Protein AF-A0A936QGU2-F1 (afdb_monomer_lite)

Secondary structure (DSSP, 8-state):
-HHHHHHHHHHHHHHHHTT-HHHHHHHHHHHHHHHHHHHHHHHHHS---HHHHHHHHHHHHHHHHHHHHHHHHHTT-----S---HHHHHHHHHHHHHHHHHHHHHHHHHHHHHHHHHHHS-HHHHHHHHHHHHHHHHHHHHHHHHHHHHHHHHHHSTT-HHHHHHHHHHHHHHHHHHHHHHHHHHHHHTT--

pLDDT: mean 80.05, std 11.65, range [36.81, 96.75]

Radius of gyration: 20.35 Å; chains: 1; bounding box: 51×50×58 Å

Sequence (193 aa):
MYIFFSLGNIFSKALSGLGLFKNIFFSLLVSRIYILIFVVLALLIYSPGLNEIFLITLSGSAVQIAILYNFTKKNNLISFTGFFDFKKSYSLLKFASPLGLAVLFNFLYDKIDILIISKLTDYDQVAFYNIGYGIFKTSTLAYSFIFISGFTRISYIGRSKKAVSLFFKKYFFILFKICLVISIILFYFRIFL

Foldseek 3Di:
DVVLVVLLVVLCVLCLLVLNLVLLVVLVVQLVVQLVVVVVVCVVVHNDDPVSSVVSNVVSSVSSSVSSVVVCVVVVVDDVPDDDDPVVVVVVCVVCVVVVVVVVVVVVVVVVVLVVCVVVDPPVVSVVVVVLVVLVVVLVVVVCSVVSSLVSVCVVVPPDPVVVVVSCVVVVVVVVVSVVVSVVVSVVCVVVD

Structure (mmCIF, N/CA/C/O backbone):
data_AF-A0A936QGU2-F1
#
_entry.id   AF-A0A936QGU2-F1
#
loop_
_atom_site.group_PDB
_atom_site.id
_atom_site.type_symbol
_atom_site.label_atom_id
_atom_site.label_alt_id
_atom_site.label_comp_id
_atom_site.label_asym_id
_atom_site.label_entity_id
_atom_site.label_seq_id
_atom_site.pdbx_PDB_ins_code
_atom_site.Cartn_x
_atom_site.Cartn_y
_atom_site.Cartn_z
_atom_site.occupancy
_atom_site.B_iso_or_equiv
_atom_site.auth_seq_id
_atom_site.auth_comp_id
_atom_site.auth_asym_id
_atom_site.auth_atom_id
_atom_site.pdbx_PDB_model_num
ATOM 1 N N . MET A 1 1 ? 2.504 10.012 -7.654 1.00 59.41 1 MET A N 1
ATOM 2 C CA . MET A 1 1 ? 2.308 8.680 -7.030 1.00 59.41 1 MET A CA 1
ATOM 3 C C . MET A 1 1 ? 2.220 8.735 -5.500 1.00 59.41 1 MET A C 1
ATOM 5 O O . MET A 1 1 ? 1.226 8.265 -4.962 1.00 59.41 1 MET A O 1
ATOM 9 N N . TYR A 1 2 ? 3.181 9.345 -4.790 1.00 67.50 2 TYR A N 1
ATOM 10 C CA . TYR A 1 2 ? 3.193 9.386 -3.314 1.00 67.50 2 TYR A CA 1
ATOM 11 C C . TYR A 1 2 ? 1.928 9.973 -2.667 1.00 67.50 2 TYR A C 1
ATOM 13 O O . TYR A 1 2 ? 1.417 9.405 -1.708 1.00 67.50 2 TYR A O 1
ATOM 21 N N . ILE A 1 3 ? 1.380 11.058 -3.223 1.00 72.50 3 ILE A N 1
ATOM 22 C CA . ILE A 1 3 ? 0.149 11.688 -2.712 1.00 72.50 3 ILE A CA 1
ATOM 23 C C . ILE A 1 3 ? -1.053 10.742 -2.841 1.00 72.50 3 ILE A C 1
ATOM 25 O O . ILE A 1 3 ? -1.796 10.558 -1.883 1.00 72.50 3 ILE A O 1
ATOM 29 N N . PHE A 1 4 ? -1.200 10.081 -3.993 1.00 72.38 4 PHE A N 1
ATOM 30 C CA . PHE A 1 4 ? -2.262 9.099 -4.236 1.00 72.38 4 PHE A CA 1
ATOM 31 C C . PHE A 1 4 ? -2.154 7.918 -3.265 1.00 72.38 4 PHE A C 1
ATOM 33 O O . PHE A 1 4 ? -3.136 7.526 -2.637 1.00 72.38 4 PHE A O 1
ATOM 40 N N . PHE A 1 5 ? -0.943 7.396 -3.074 1.00 74.50 5 PHE A N 1
ATOM 41 C CA . PHE A 1 5 ? -0.706 6.308 -2.131 1.00 74.50 5 PHE A CA 1
ATOM 42 C C . PHE A 1 5 ? -1.002 6.719 -0.679 1.00 74.50 5 PHE A C 1
ATOM 44 O O . PHE A 1 5 ? -1.644 5.974 0.060 1.00 74.50 5 PHE A O 1
ATOM 51 N N . SER A 1 6 ? -0.584 7.923 -0.281 1.00 79.62 6 SER A N 1
ATOM 52 C CA . SER A 1 6 ? -0.849 8.473 1.052 1.00 79.62 6 SER A CA 1
ATOM 53 C C . SER A 1 6 ? -2.351 8.635 1.309 1.00 79.62 6 SER A C 1
ATOM 55 O O . SER A 1 6 ? -2.866 8.124 2.304 1.00 79.62 6 SER A O 1
ATOM 57 N N . LEU A 1 7 ? -3.086 9.239 0.369 1.00 83.75 7 LEU A N 1
ATOM 58 C CA . LEU A 1 7 ? -4.542 9.400 0.457 1.00 83.75 7 LEU A CA 1
ATOM 59 C C . LEU A 1 7 ? -5.277 8.055 0.516 1.00 83.75 7 LEU A C 1
ATOM 61 O O . LEU A 1 7 ? -6.146 7.859 1.368 1.00 83.75 7 LEU A O 1
ATOM 65 N N . GLY A 1 8 ? -4.899 7.101 -0.341 1.00 85.62 8 GLY A N 1
ATOM 66 C CA . GLY A 1 8 ? -5.462 5.750 -0.320 1.00 85.62 8 GLY A CA 1
ATOM 67 C C . GLY A 1 8 ? -5.229 5.040 1.016 1.00 85.62 8 GLY A C 1
ATOM 68 O O . GLY A 1 8 ? -6.135 4.383 1.539 1.00 85.62 8 GLY A O 1
ATOM 69 N N . ASN A 1 9 ? -4.051 5.224 1.618 1.00 85.44 9 ASN A N 1
ATOM 70 C CA . ASN A 1 9 ? -3.746 4.689 2.942 1.00 85.44 9 ASN A CA 1
ATOM 71 C C . ASN A 1 9 ? -4.583 5.339 4.043 1.00 85.44 9 ASN A C 1
ATOM 73 O O . ASN A 1 9 ? -5.073 4.614 4.906 1.00 85.44 9 ASN A O 1
ATOM 77 N N . ILE A 1 10 ? -4.797 6.657 4.010 1.00 87.12 10 ILE A N 1
ATOM 78 C CA . ILE A 1 10 ? -5.637 7.350 5.000 1.00 87.12 10 ILE A CA 1
ATOM 79 C C . ILE A 1 10 ? -7.053 6.763 4.997 1.00 87.12 10 ILE A C 1
ATOM 81 O O . ILE A 1 10 ? -7.533 6.318 6.042 1.00 87.12 10 ILE A O 1
ATOM 85 N N . PHE A 1 11 ? -7.697 6.668 3.828 1.00 88.56 11 PHE A N 1
ATOM 86 C CA . PHE A 1 11 ? -9.045 6.094 3.736 1.00 88.56 11 PHE A CA 1
ATOM 87 C C . PHE A 1 11 ? -9.079 4.612 4.116 1.00 88.56 11 PHE A C 1
ATOM 89 O O . PHE A 1 11 ? -9.973 4.174 4.841 1.00 88.56 11 PHE A O 1
ATOM 96 N N . SER A 1 12 ? -8.079 3.836 3.692 1.00 87.81 12 SER A N 1
ATOM 97 C CA . SER A 1 12 ? -7.984 2.418 4.056 1.00 87.81 12 SER A CA 1
ATOM 98 C C . SER A 1 12 ? -7.833 2.230 5.566 1.00 87.81 12 SER A C 1
ATOM 100 O O . SER A 1 12 ? -8.480 1.360 6.144 1.00 87.81 12 SER A O 1
ATOM 102 N N . LYS A 1 13 ? -7.022 3.053 6.240 1.00 85.31 13 LYS A N 1
ATOM 103 C CA . LYS A 1 13 ? -6.851 2.990 7.698 1.00 85.31 13 LYS A CA 1
ATOM 104 C C . LYS A 1 13 ? -8.100 3.461 8.444 1.00 85.31 13 LYS A C 1
ATOM 106 O O . LYS A 1 13 ? -8.457 2.836 9.439 1.00 85.31 13 LYS A O 1
ATOM 111 N N . ALA A 1 14 ? -8.807 4.471 7.938 1.00 85.69 14 ALA A N 1
ATOM 112 C CA . ALA A 1 14 ? -10.082 4.903 8.507 1.00 85.69 14 ALA A CA 1
ATOM 113 C C . ALA A 1 14 ? -11.143 3.786 8.445 1.00 85.69 14 ALA A C 1
ATOM 115 O O . ALA A 1 14 ? -11.735 3.428 9.462 1.00 85.69 14 ALA A O 1
ATOM 116 N N . LEU A 1 15 ? -11.316 3.153 7.278 1.00 85.62 15 LEU A N 1
ATOM 117 C CA . LEU A 1 15 ? -12.223 2.009 7.110 1.00 85.62 15 LEU A CA 1
ATOM 118 C C . LEU A 1 15 ? -11.776 0.781 7.917 1.00 85.62 15 LEU A C 1
ATOM 120 O O . LEU A 1 15 ? -12.615 0.041 8.431 1.00 85.62 15 LEU A O 1
ATOM 124 N N . SER A 1 16 ? -10.464 0.579 8.064 1.00 84.00 16 SER A N 1
ATOM 125 C CA . SER A 1 16 ? -9.892 -0.475 8.905 1.00 84.00 16 SER A CA 1
ATOM 126 C C . SER A 1 16 ? -10.286 -0.272 10.362 1.00 84.00 16 SER A C 1
ATOM 128 O O . SER A 1 16 ? -10.644 -1.247 11.008 1.00 84.00 16 SER A O 1
ATOM 130 N N . GLY A 1 17 ? -10.271 0.967 10.866 1.00 78.81 17 GLY A N 1
ATOM 131 C CA . GLY A 1 17 ? -10.719 1.293 12.223 1.00 78.81 17 GLY A CA 1
ATOM 132 C C . GLY A 1 17 ? -12.189 0.944 12.483 1.00 78.81 17 GLY A C 1
ATOM 133 O O . GLY A 1 17 ? -12.537 0.586 13.603 1.00 78.81 17 GLY A O 1
ATOM 134 N N . LEU A 1 18 ? -13.028 0.959 11.441 1.00 81.88 18 LEU A N 1
ATOM 135 C CA . LEU A 1 18 ? -14.427 0.511 11.497 1.00 81.88 18 LEU A CA 1
ATOM 136 C C . LEU A 1 18 ? -14.613 -0.996 11.243 1.00 81.88 18 LEU A C 1
ATOM 138 O O . LEU A 1 18 ? -15.741 -1.481 11.191 1.00 81.88 18 LEU A O 1
ATOM 142 N N . GLY A 1 19 ? -13.537 -1.754 11.027 1.00 80.12 19 GLY A N 1
ATOM 143 C CA . GLY A 1 19 ? -13.615 -3.180 10.710 1.00 80.12 19 GLY A CA 1
ATOM 144 C C . GLY A 1 19 ? -14.100 -3.500 9.287 1.00 80.12 19 GLY A C 1
ATOM 145 O O . GLY A 1 19 ? -14.396 -4.657 8.983 1.00 80.12 19 GLY A O 1
ATOM 146 N N . LEU A 1 20 ? -14.160 -2.511 8.388 1.00 84.75 20 LEU A N 1
ATOM 147 C CA . LEU A 1 20 ? -14.683 -2.648 7.021 1.00 84.75 20 LEU A CA 1
ATOM 148 C C . LEU A 1 20 ? -13.631 -3.195 6.034 1.00 84.75 20 LEU A C 1
ATOM 150 O O . LEU A 1 20 ? -13.434 -2.664 4.940 1.00 84.75 20 LEU A O 1
ATOM 154 N N . PHE A 1 21 ? -12.964 -4.294 6.399 1.00 83.62 21 PHE A N 1
ATOM 155 C CA . PHE A 1 21 ? -11.871 -4.895 5.614 1.00 83.62 21 PHE A CA 1
ATOM 156 C C . PHE A 1 21 ? -12.291 -5.336 4.215 1.00 83.62 21 PHE A C 1
ATOM 158 O O . PHE A 1 21 ? -11.514 -5.209 3.272 1.00 83.62 21 PHE A O 1
ATOM 165 N N . LYS A 1 22 ? -13.533 -5.813 4.065 1.00 85.19 22 LYS A N 1
ATOM 166 C CA . LYS A 1 22 ? -14.076 -6.251 2.773 1.00 85.19 22 LYS A CA 1
ATOM 167 C C . LYS A 1 22 ? -14.075 -5.116 1.746 1.00 85.19 22 LYS A C 1
ATOM 169 O O . LYS A 1 22 ? -13.739 -5.348 0.592 1.00 85.19 22 LYS A O 1
ATOM 174 N N . ASN A 1 23 ? -14.384 -3.892 2.173 1.00 88.12 23 ASN A N 1
ATOM 175 C CA . ASN A 1 23 ? -14.431 -2.721 1.295 1.00 88.12 23 ASN A CA 1
ATOM 176 C C . ASN A 1 23 ? -13.026 -2.297 0.845 1.00 88.12 23 ASN A C 1
ATOM 178 O O . ASN A 1 23 ? -12.833 -1.924 -0.310 1.00 88.12 23 ASN A O 1
ATOM 182 N N . ILE A 1 24 ? -12.041 -2.401 1.745 1.00 89.19 24 ILE A N 1
ATOM 183 C CA . ILE A 1 24 ? -10.626 -2.141 1.441 1.00 89.19 24 ILE A CA 1
ATOM 184 C C . ILE A 1 24 ? -10.096 -3.188 0.457 1.00 89.19 24 ILE A C 1
ATOM 186 O O . ILE A 1 24 ? -9.436 -2.853 -0.521 1.00 89.19 24 ILE A O 1
ATOM 190 N N . PHE A 1 25 ? -10.400 -4.463 0.702 1.00 87.19 25 PHE A N 1
ATOM 191 C CA . PHE A 1 25 ? -9.994 -5.545 -0.187 1.00 87.19 25 PHE A CA 1
ATOM 192 C C . PHE A 1 25 ? -10.628 -5.398 -1.571 1.00 87.19 25 PHE A C 1
ATOM 194 O O . PHE A 1 25 ? -9.935 -5.499 -2.578 1.00 87.19 25 PHE A O 1
ATOM 201 N N . PHE A 1 26 ? -11.926 -5.094 -1.623 1.00 90.75 26 PHE A N 1
ATOM 202 C CA . PHE A 1 26 ? -12.636 -4.860 -2.874 1.00 90.75 26 PHE A CA 1
ATOM 203 C C . PHE A 1 26 ? -12.022 -3.705 -3.677 1.00 90.75 26 PHE A C 1
ATOM 205 O O . PHE A 1 26 ? -11.768 -3.868 -4.866 1.00 90.75 26 PHE A O 1
ATOM 212 N N . SER A 1 27 ? -11.721 -2.563 -3.044 1.00 92.75 27 SER A N 1
ATOM 213 C CA . SER A 1 27 ? -11.118 -1.424 -3.751 1.00 92.75 27 SER A CA 1
ATOM 214 C C . SER A 1 27 ? -9.723 -1.744 -4.296 1.00 92.75 27 SER A C 1
ATOM 216 O O . SER A 1 27 ? -9.412 -1.377 -5.431 1.00 92.75 27 SER A O 1
ATOM 218 N N . LEU A 1 28 ? -8.904 -2.468 -3.524 1.00 90.75 28 LEU A N 1
ATOM 219 C CA . LEU A 1 28 ? -7.598 -2.963 -3.965 1.00 90.75 28 LEU A CA 1
ATOM 220 C C . LEU A 1 28 ? -7.734 -3.909 -5.159 1.00 90.75 28 LEU A C 1
ATOM 222 O O . LEU A 1 28 ? -7.027 -3.746 -6.150 1.00 90.75 28 LEU A O 1
ATOM 226 N N . LEU A 1 29 ? -8.643 -4.877 -5.076 1.00 91.25 29 LEU A N 1
ATOM 227 C CA . LEU A 1 29 ? -8.834 -5.891 -6.107 1.00 91.25 29 LEU A CA 1
ATOM 228 C C . LEU A 1 29 ? -9.302 -5.255 -7.421 1.00 91.25 29 LEU A C 1
ATOM 230 O O . LEU A 1 29 ? -8.698 -5.508 -8.460 1.00 91.25 29 LEU A O 1
ATOM 234 N N . VAL A 1 30 ? -10.298 -4.365 -7.372 1.00 93.69 30 VAL A N 1
ATOM 235 C CA . VAL A 1 30 ? -10.784 -3.641 -8.559 1.00 93.69 30 VAL A CA 1
ATOM 236 C C . VAL A 1 30 ? -9.667 -2.816 -9.202 1.00 93.69 30 VAL A C 1
ATOM 238 O O . VAL A 1 30 ? -9.476 -2.881 -10.413 1.00 93.69 30 VAL A O 1
ATOM 241 N N . SER A 1 31 ? -8.880 -2.093 -8.401 1.00 94.19 31 SER A N 1
ATOM 242 C CA . SER A 1 31 ? -7.733 -1.316 -8.891 1.00 94.19 31 SER A CA 1
ATOM 243 C C . SER A 1 31 ? -6.669 -2.192 -9.561 1.00 94.19 31 SER A C 1
ATOM 245 O O . SER A 1 31 ? -6.148 -1.841 -10.619 1.00 94.19 31 SER A O 1
ATOM 247 N N . ARG A 1 32 ? -6.353 -3.355 -8.981 1.00 92.44 32 ARG A N 1
ATOM 248 C CA . ARG A 1 32 ? -5.346 -4.273 -9.534 1.00 92.44 32 ARG A CA 1
ATOM 249 C C . ARG A 1 32 ? -5.822 -4.963 -10.806 1.00 92.44 32 ARG A C 1
ATOM 251 O O . ARG A 1 32 ? -5.035 -5.056 -11.741 1.00 92.44 32 ARG A O 1
ATOM 258 N N . ILE A 1 33 ? -7.087 -5.380 -10.867 1.00 95.38 33 ILE A N 1
ATOM 259 C CA . ILE A 1 33 ? -7.685 -5.927 -12.093 1.00 95.38 33 ILE A CA 1
ATOM 260 C C . ILE A 1 33 ? -7.697 -4.866 -13.193 1.00 95.38 33 ILE A C 1
ATOM 262 O O . ILE A 1 33 ? -7.310 -5.163 -14.317 1.00 95.38 33 ILE A O 1
ATOM 266 N N . TYR A 1 34 ? -8.067 -3.626 -12.864 1.00 95.94 34 TYR A N 1
ATOM 267 C CA . TYR A 1 34 ? -8.008 -2.512 -13.806 1.00 95.94 34 TYR A CA 1
ATOM 268 C C . TYR A 1 34 ? -6.593 -2.345 -14.383 1.00 95.94 34 TYR A C 1
ATOM 270 O O . TYR A 1 34 ? -6.423 -2.368 -15.597 1.00 95.94 34 TYR A O 1
ATOM 278 N N . ILE A 1 35 ? -5.567 -2.257 -13.527 1.00 95.44 35 ILE A N 1
ATOM 279 C CA . ILE A 1 35 ? -4.170 -2.124 -13.977 1.00 95.44 35 ILE A CA 1
ATOM 280 C C . ILE A 1 35 ? -3.773 -3.304 -14.868 1.00 95.44 35 ILE A C 1
ATOM 282 O O . ILE A 1 35 ? -3.209 -3.086 -15.934 1.00 95.44 35 ILE A O 1
ATOM 286 N N . LEU A 1 36 ? -4.088 -4.536 -14.454 1.00 95.50 36 LEU A N 1
ATOM 287 C CA . LEU A 1 36 ? -3.761 -5.742 -15.213 1.00 95.50 36 LEU A CA 1
ATOM 288 C C . LEU A 1 36 ? -4.366 -5.694 -16.621 1.00 95.50 36 LEU A C 1
ATOM 290 O O . LEU A 1 36 ? -3.646 -5.888 -17.594 1.00 95.50 36 LEU A O 1
ATOM 294 N N . ILE A 1 37 ? -5.664 -5.397 -16.728 1.00 96.75 37 ILE A N 1
ATOM 295 C CA . ILE A 1 37 ? -6.372 -5.335 -18.011 1.00 96.75 37 ILE A CA 1
ATOM 296 C C . ILE A 1 37 ? -5.718 -4.298 -18.925 1.00 96.75 37 ILE A C 1
ATOM 298 O O . ILE A 1 37 ? -5.404 -4.612 -20.068 1.00 96.75 37 ILE A O 1
ATOM 302 N N . PHE A 1 38 ? -5.469 -3.085 -18.430 1.00 95.81 38 PHE A N 1
ATOM 303 C CA . PHE A 1 38 ? -4.895 -2.022 -19.257 1.00 95.81 38 PHE A CA 1
ATOM 304 C C . PHE A 1 38 ? -3.434 -2.274 -19.634 1.00 95.81 38 PHE A C 1
ATOM 306 O O . PHE A 1 38 ? -3.046 -1.940 -20.749 1.00 95.81 38 PHE A O 1
ATOM 313 N N . VAL A 1 39 ? -2.634 -2.892 -18.761 1.00 95.31 39 VAL A N 1
ATOM 314 C CA . VAL A 1 39 ? -1.260 -3.296 -19.102 1.00 95.31 39 VAL A CA 1
ATOM 315 C C . VAL A 1 39 ? -1.268 -4.388 -20.171 1.00 95.31 39 VAL A C 1
ATOM 317 O O . VAL A 1 39 ? -0.533 -4.276 -21.148 1.00 95.31 39 VAL A O 1
ATOM 320 N N . VAL A 1 40 ? -2.116 -5.412 -20.028 1.00 95.75 40 VAL A N 1
ATOM 321 C CA . VAL A 1 40 ? -2.235 -6.492 -21.022 1.00 95.75 40 VAL A CA 1
ATOM 322 C C . VAL A 1 40 ? -2.728 -5.944 -22.360 1.00 95.75 40 VAL A C 1
ATOM 324 O O . VAL A 1 40 ? -2.139 -6.246 -23.390 1.00 95.75 40 VAL A O 1
ATOM 327 N N . LEU A 1 41 ? -3.759 -5.095 -22.361 1.00 95.62 41 LEU A N 1
ATOM 328 C CA . LEU A 1 41 ? -4.249 -4.454 -23.583 1.00 95.62 41 LEU A CA 1
ATOM 329 C C . LEU A 1 41 ? -3.182 -3.578 -24.238 1.00 95.62 41 LEU A C 1
ATOM 331 O O . LEU A 1 41 ? -3.030 -3.633 -25.454 1.00 95.62 41 LEU A O 1
ATOM 335 N N . ALA A 1 42 ? -2.433 -2.800 -23.449 1.00 93.88 42 ALA A N 1
ATOM 336 C CA . ALA A 1 42 ? -1.335 -2.000 -23.970 1.00 93.88 42 ALA A CA 1
ATOM 337 C C . ALA A 1 42 ? -0.315 -2.897 -24.671 1.00 93.88 42 ALA A C 1
ATOM 339 O O . ALA A 1 42 ? -0.077 -2.664 -25.845 1.00 93.88 42 ALA A O 1
ATOM 340 N N . LEU A 1 43 ? 0.163 -3.960 -24.008 1.00 93.94 43 LEU A N 1
ATOM 341 C CA . LEU A 1 43 ? 1.126 -4.931 -24.551 1.00 93.94 43 LEU A CA 1
ATOM 342 C C . LEU A 1 43 ? 0.652 -5.642 -25.828 1.00 93.94 43 LEU A C 1
ATOM 344 O O . LEU A 1 43 ? 1.476 -6.004 -26.662 1.00 93.94 43 LEU A O 1
ATOM 348 N N . LEU A 1 44 ? -0.656 -5.880 -25.974 1.00 95.19 44 LEU A N 1
ATOM 349 C CA . LEU A 1 44 ? -1.222 -6.518 -27.168 1.00 95.19 44 LEU A CA 1
ATOM 350 C C . LEU A 1 44 ? -1.311 -5.566 -28.369 1.00 95.19 44 LEU A C 1
ATOM 352 O O . LEU A 1 44 ? -1.278 -6.026 -29.507 1.00 95.19 44 LEU A O 1
ATOM 356 N N . ILE A 1 45 ? -1.463 -4.261 -28.126 1.00 94.75 45 ILE A N 1
ATOM 357 C CA . ILE A 1 45 ? -1.641 -3.248 -29.178 1.00 94.75 45 ILE A CA 1
ATOM 358 C C . ILE A 1 45 ? -0.297 -2.618 -29.564 1.00 94.75 45 ILE A C 1
ATOM 360 O O . ILE A 1 45 ? -0.047 -2.360 -30.740 1.00 94.75 45 ILE A O 1
ATOM 364 N N . TYR A 1 46 ? 0.560 -2.347 -28.580 1.00 92.56 46 TYR A N 1
ATOM 365 C CA . TYR A 1 46 ? 1.873 -1.732 -28.748 1.00 92.56 46 TYR A CA 1
ATOM 366 C C . TYR A 1 46 ? 2.839 -2.222 -27.659 1.00 92.56 46 TYR A C 1
ATOM 368 O O . TYR A 1 46 ? 2.438 -2.850 -26.691 1.00 92.56 46 TYR A O 1
ATOM 376 N N . SER A 1 47 ? 4.133 -1.941 -27.779 1.00 91.81 47 SER A N 1
ATOM 377 C CA . SER A 1 47 ? 5.089 -2.211 -26.696 1.00 91.81 47 SER A CA 1
ATOM 378 C C . SER A 1 47 ? 5.171 -0.977 -25.788 1.00 91.81 47 SER A C 1
ATOM 380 O O . SER A 1 47 ? 5.911 -0.053 -26.133 1.00 91.81 47 SER A O 1
ATOM 382 N N . PRO A 1 48 ? 4.403 -0.886 -24.677 1.00 90.38 48 PRO A N 1
ATOM 383 C CA . PRO A 1 48 ? 4.389 0.302 -23.838 1.00 90.38 48 PRO A CA 1
ATOM 384 C C . PRO A 1 48 ? 5.753 0.548 -23.206 1.00 90.38 48 PRO A C 1
ATOM 386 O O . PRO A 1 48 ? 6.393 -0.364 -22.678 1.00 90.38 48 PRO A O 1
ATOM 389 N N . GLY A 1 49 ? 6.168 1.810 -23.219 1.00 92.12 49 GLY A N 1
ATOM 390 C CA . GLY A 1 49 ? 7.300 2.263 -22.439 1.00 92.12 49 GLY A CA 1
ATOM 391 C C . GLY A 1 49 ? 6.970 2.336 -20.947 1.00 92.12 49 GLY A C 1
ATOM 392 O O . GLY A 1 49 ? 5.850 2.106 -20.476 1.00 92.12 49 GLY A O 1
ATOM 393 N N . LEU A 1 50 ? 7.989 2.694 -20.167 1.00 89.75 50 LEU A N 1
ATOM 394 C CA . LEU A 1 50 ? 7.860 2.851 -18.717 1.00 89.75 50 LEU A CA 1
ATOM 395 C C . LEU A 1 50 ? 6.875 3.965 -18.334 1.00 89.75 50 LEU A C 1
ATOM 397 O O . LEU A 1 50 ? 6.201 3.858 -17.309 1.00 89.75 50 LEU A O 1
ATOM 401 N N . ASN A 1 51 ? 6.769 5.016 -19.151 1.00 92.56 51 ASN A N 1
ATOM 402 C CA . ASN A 1 51 ? 5.901 6.161 -18.879 1.00 92.56 51 ASN A CA 1
ATOM 403 C C . ASN A 1 51 ? 4.420 5.780 -18.979 1.00 92.56 51 ASN A C 1
ATOM 405 O O . ASN A 1 51 ? 3.613 6.179 -18.138 1.00 92.56 51 ASN A O 1
ATOM 409 N N . GLU A 1 52 ? 4.058 4.967 -19.964 1.00 92.25 52 GLU A N 1
ATOM 410 C CA . GLU A 1 52 ? 2.695 4.494 -20.188 1.00 92.25 52 GLU A CA 1
ATOM 411 C C . GLU A 1 52 ? 2.271 3.526 -19.084 1.00 92.25 52 GLU A C 1
ATOM 413 O O . GLU A 1 52 ? 1.202 3.689 -18.490 1.00 92.25 52 GLU A O 1
ATOM 418 N N . ILE A 1 53 ? 3.144 2.577 -18.727 1.00 93.38 53 ILE A N 1
ATOM 419 C CA . ILE A 1 53 ? 2.916 1.677 -17.587 1.00 93.38 53 ILE A CA 1
ATOM 420 C C . ILE A 1 53 ? 2.739 2.497 -16.302 1.00 93.38 53 ILE A C 1
ATOM 422 O O . ILE A 1 53 ? 1.819 2.246 -15.516 1.00 93.38 53 ILE A O 1
ATOM 426 N N . PHE A 1 54 ? 3.568 3.523 -16.100 1.00 92.12 54 PHE A N 1
ATOM 427 C CA . PHE A 1 54 ? 3.438 4.425 -14.963 1.00 92.12 54 PHE A CA 1
ATOM 428 C C . PHE A 1 54 ? 2.072 5.128 -14.943 1.00 92.12 54 PHE A C 1
ATOM 430 O O . PHE A 1 54 ? 1.400 5.113 -13.908 1.00 92.12 54 PHE A O 1
ATOM 437 N N . LEU A 1 55 ? 1.609 5.672 -16.070 1.00 93.94 55 LEU A N 1
ATOM 438 C CA . LEU A 1 55 ? 0.294 6.313 -16.166 1.00 93.94 55 LEU A CA 1
ATOM 439 C C . LEU A 1 55 ? -0.855 5.341 -15.865 1.00 93.94 55 LEU A C 1
ATOM 441 O O . LEU A 1 55 ? -1.755 5.698 -15.102 1.00 93.94 55 LEU A O 1
ATOM 445 N N . ILE A 1 56 ? -0.795 4.105 -16.370 1.00 94.50 56 ILE A N 1
ATOM 446 C CA . ILE A 1 56 ? -1.793 3.059 -16.081 1.00 94.50 56 ILE A CA 1
ATOM 447 C C . ILE A 1 56 ? -1.822 2.726 -14.580 1.00 94.50 56 ILE A C 1
ATOM 449 O O . ILE A 1 56 ? -2.886 2.600 -13.968 1.00 94.50 56 ILE A O 1
ATOM 453 N N . THR A 1 57 ? -0.658 2.609 -13.938 1.00 92.00 57 THR A N 1
ATOM 454 C CA . THR A 1 57 ? -0.605 2.332 -12.490 1.00 92.00 57 THR A CA 1
ATOM 455 C C . THR A 1 57 ? -1.124 3.507 -11.655 1.00 92.00 57 THR A C 1
ATOM 457 O O . THR A 1 57 ? -1.758 3.308 -10.607 1.00 92.00 57 THR A O 1
ATOM 460 N N . LEU A 1 58 ? -0.900 4.738 -12.120 1.00 93.25 58 LEU A N 1
ATOM 461 C CA . LEU A 1 58 ? -1.373 5.952 -11.469 1.00 93.25 58 LEU A CA 1
ATOM 462 C C . LEU A 1 58 ? -2.895 6.096 -11.596 1.00 93.25 58 LEU A C 1
ATOM 464 O O . LEU A 1 58 ? -3.554 6.379 -10.592 1.00 93.25 58 LEU A O 1
ATOM 468 N N . SER A 1 59 ? -3.465 5.820 -12.771 1.00 94.31 59 SER A N 1
ATOM 469 C CA . SER A 1 59 ? -4.919 5.818 -12.974 1.00 94.31 59 SER A CA 1
ATOM 470 C C . SER A 1 59 ? -5.601 4.710 -12.168 1.00 94.31 59 SER A C 1
ATOM 472 O O . SER A 1 59 ? -6.591 4.972 -11.484 1.00 94.31 59 SER A O 1
ATOM 474 N N . GLY A 1 60 ? -5.019 3.509 -12.108 1.00 93.81 60 GLY A N 1
ATOM 475 C CA . GLY A 1 60 ? -5.509 2.443 -11.232 1.00 93.81 60 GLY A CA 1
ATOM 476 C C . GLY A 1 60 ? -5.496 2.831 -9.750 1.00 93.81 60 GLY A C 1
ATOM 477 O O . GLY A 1 60 ? -6.434 2.519 -9.010 1.00 93.81 60 GLY A O 1
ATOM 478 N N . SER A 1 61 ? -4.476 3.569 -9.305 1.00 91.88 61 SER A N 1
ATOM 479 C CA . SER A 1 61 ? -4.424 4.111 -7.938 1.00 91.88 61 SER A CA 1
ATOM 480 C C . SER A 1 61 ? -5.520 5.160 -7.701 1.00 91.88 61 SER A C 1
ATOM 482 O O . SER A 1 61 ? -6.127 5.186 -6.631 1.00 91.88 61 SER A O 1
ATOM 484 N N . ALA A 1 62 ? -5.829 5.992 -8.700 1.00 93.88 62 ALA A N 1
ATOM 485 C CA . ALA A 1 62 ? -6.937 6.944 -8.633 1.00 93.88 62 ALA A CA 1
ATOM 486 C C . ALA A 1 62 ? -8.299 6.237 -8.501 1.00 93.88 62 ALA A C 1
ATOM 488 O O . ALA A 1 62 ? -9.107 6.626 -7.656 1.00 93.88 62 ALA A O 1
ATOM 489 N N . VAL A 1 63 ? -8.522 5.151 -9.254 1.00 94.69 63 VAL A N 1
ATOM 490 C CA . VAL A 1 63 ? -9.725 4.302 -9.136 1.00 94.69 63 VAL A CA 1
ATOM 491 C C . VAL A 1 63 ? -9.866 3.759 -7.712 1.00 94.69 63 VAL A C 1
ATOM 493 O O . VAL A 1 63 ? -10.945 3.838 -7.121 1.00 94.69 63 VAL A O 1
ATOM 496 N N . GLN A 1 64 ? -8.773 3.266 -7.120 1.00 94.38 64 GLN A N 1
ATOM 497 C CA . GLN A 1 64 ? -8.787 2.780 -5.739 1.00 94.38 64 GLN A CA 1
ATOM 498 C C . GLN A 1 64 ? -9.248 3.868 -4.760 1.00 94.38 64 GLN A C 1
ATOM 500 O O . GLN A 1 64 ? -10.107 3.618 -3.912 1.00 94.38 64 GLN A O 1
ATOM 505 N N . ILE A 1 65 ? -8.685 5.075 -4.876 1.00 94.00 65 ILE A N 1
ATOM 506 C CA . ILE A 1 65 ? -9.018 6.210 -4.008 1.00 94.00 65 ILE A CA 1
ATOM 507 C C . ILE A 1 65 ? -10.477 6.614 -4.181 1.00 94.00 65 ILE A C 1
ATOM 509 O O . ILE A 1 65 ? -11.148 6.833 -3.178 1.00 94.00 65 ILE A O 1
ATOM 513 N N . ALA A 1 66 ? -10.985 6.670 -5.413 1.00 93.69 66 ALA A N 1
ATOM 514 C CA . ALA A 1 66 ? -12.381 7.007 -5.680 1.00 93.69 66 ALA A CA 1
ATOM 515 C C . ALA A 1 66 ? -13.345 6.021 -4.994 1.00 93.69 66 ALA A C 1
ATOM 517 O O . ALA A 1 66 ? -14.290 6.431 -4.316 1.00 93.69 66 ALA A O 1
ATOM 518 N N . ILE A 1 67 ? -13.066 4.717 -5.089 1.00 94.56 67 ILE A N 1
ATOM 519 C CA . ILE A 1 67 ? -13.864 3.678 -4.421 1.00 94.56 67 ILE A CA 1
ATOM 520 C C . ILE A 1 67 ? -13.781 3.825 -2.893 1.00 94.56 67 ILE A C 1
ATOM 522 O O . ILE A 1 67 ? -14.803 3.799 -2.203 1.00 94.56 67 ILE A O 1
ATOM 526 N N . LEU A 1 68 ? -12.573 4.001 -2.350 1.00 93.44 68 LEU A N 1
ATOM 527 C CA . LEU A 1 68 ? -12.359 4.181 -0.912 1.00 93.44 68 LEU A CA 1
ATOM 528 C C . LEU A 1 68 ? -13.052 5.439 -0.381 1.00 93.44 68 LEU A C 1
ATOM 530 O O . LEU A 1 68 ? -13.675 5.388 0.680 1.00 93.44 68 LEU A O 1
ATOM 534 N N . TYR A 1 69 ? -12.984 6.546 -1.116 1.00 91.88 69 TYR A N 1
ATOM 535 C CA . TYR A 1 69 ? -13.665 7.791 -0.784 1.00 91.88 69 TYR A CA 1
ATOM 536 C C . TYR A 1 69 ? -15.178 7.582 -0.709 1.00 91.88 69 TYR A C 1
ATOM 538 O O . TYR A 1 69 ? -15.792 7.950 0.292 1.00 91.88 69 TYR A O 1
ATOM 546 N N . ASN A 1 70 ? -15.770 6.904 -1.697 1.00 92.06 70 ASN A N 1
ATOM 547 C CA . ASN A 1 70 ? -17.201 6.594 -1.700 1.00 92.06 70 ASN A CA 1
ATOM 548 C C . ASN A 1 70 ? -17.612 5.759 -0.481 1.00 92.06 70 ASN A C 1
ATOM 550 O O . ASN A 1 70 ? -18.609 6.073 0.173 1.00 92.06 70 ASN A O 1
ATOM 554 N N . PHE A 1 71 ? -16.831 4.738 -0.119 1.00 92.31 71 PHE A N 1
ATOM 555 C CA . PHE A 1 71 ? -17.097 3.966 1.097 1.00 92.31 71 PHE A CA 1
ATOM 556 C C . PHE A 1 71 ? -16.935 4.796 2.366 1.00 92.31 71 PHE A C 1
ATOM 558 O O . PHE A 1 71 ? -17.737 4.667 3.2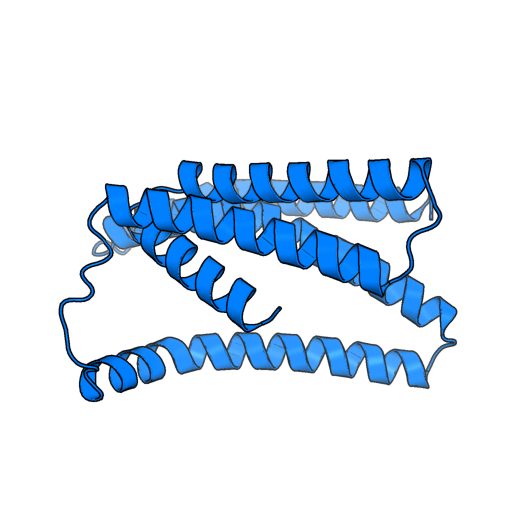87 1.00 92.31 71 PHE A O 1
ATOM 565 N N . THR A 1 72 ? -15.929 5.659 2.422 1.00 89.81 72 THR A N 1
ATOM 566 C CA . THR A 1 72 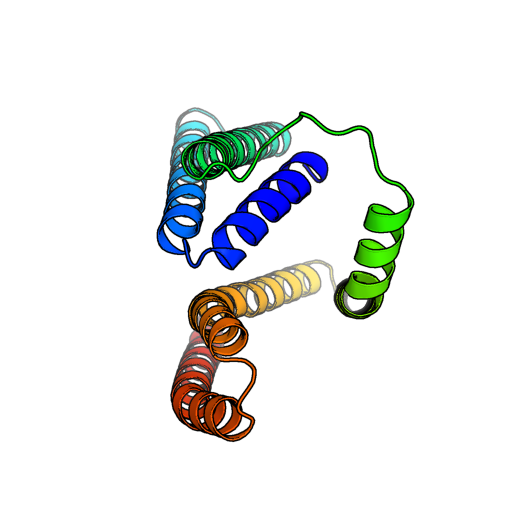? -15.671 6.506 3.589 1.00 89.81 72 THR A CA 1
ATOM 567 C C . THR A 1 72 ? -16.794 7.537 3.771 1.00 89.81 72 THR A C 1
ATOM 569 O O . THR A 1 72 ? -17.293 7.715 4.882 1.00 89.81 72 THR A O 1
ATOM 572 N N . LYS A 1 73 ? -17.275 8.135 2.673 1.00 88.25 73 LYS A N 1
ATOM 573 C CA . LYS A 1 73 ? -18.431 9.042 2.649 1.00 88.25 73 LYS A CA 1
ATOM 574 C C . LYS A 1 73 ? -19.723 8.332 3.063 1.00 88.25 73 LYS A C 1
ATOM 576 O O . LYS A 1 73 ? -20.439 8.848 3.910 1.00 88.25 73 LYS A O 1
ATOM 581 N N . LYS A 1 74 ? -19.994 7.130 2.536 1.00 88.56 74 LYS A N 1
ATOM 582 C CA . LYS A 1 74 ? -21.185 6.331 2.893 1.00 88.56 74 LYS A CA 1
ATOM 583 C C . LYS A 1 74 ? -21.248 5.981 4.387 1.00 88.56 74 LYS A C 1
ATOM 585 O O . LYS A 1 74 ? -22.335 5.812 4.923 1.00 88.56 74 LYS A O 1
ATOM 590 N N . ASN A 1 75 ? -20.096 5.870 5.047 1.00 86.56 75 ASN A N 1
ATOM 591 C CA . ASN A 1 75 ? -19.995 5.581 6.479 1.00 86.56 75 ASN A CA 1
ATOM 592 C C . ASN A 1 75 ? -19.813 6.847 7.343 1.00 86.56 75 ASN A C 1
ATOM 594 O O . ASN A 1 75 ? -19.401 6.731 8.492 1.00 86.56 75 ASN A O 1
ATOM 598 N N . ASN A 1 76 ? -20.092 8.044 6.806 1.00 81.75 76 ASN A N 1
ATOM 599 C CA . ASN A 1 76 ? -20.034 9.333 7.516 1.00 81.75 76 ASN A CA 1
ATOM 600 C C . ASN A 1 76 ? -18.693 9.637 8.215 1.00 81.75 76 ASN A C 1
ATOM 602 O O . ASN A 1 76 ? -18.643 10.402 9.173 1.00 81.75 76 ASN A O 1
ATOM 606 N N . LEU A 1 77 ? -17.586 9.068 7.728 1.00 76.81 77 LEU A N 1
ATOM 607 C CA . LEU A 1 77 ? -16.250 9.300 8.289 1.00 76.81 77 LEU A CA 1
ATOM 608 C C . LEU A 1 77 ? -15.626 10.627 7.832 1.00 76.81 77 LEU A C 1
ATOM 610 O O . LEU A 1 77 ? -14.648 11.082 8.418 1.00 76.81 77 LEU A O 1
ATOM 614 N N . ILE A 1 78 ? -16.153 11.232 6.765 1.00 68.56 78 ILE A N 1
ATOM 615 C CA . ILE A 1 78 ? -15.649 12.488 6.208 1.00 68.56 78 ILE A CA 1
ATOM 616 C C . ILE A 1 78 ? -16.678 13.583 6.469 1.00 68.56 78 ILE A C 1
ATOM 618 O O . ILE A 1 78 ? -17.659 13.717 5.740 1.00 68.56 78 ILE A O 1
ATOM 622 N N . SER A 1 79 ? -16.410 14.398 7.483 1.00 60.97 79 SER A N 1
ATOM 623 C CA . SER A 1 79 ? -17.002 15.722 7.643 1.00 60.97 79 SER A CA 1
ATOM 624 C C . SER A 1 79 ? -15.900 16.755 7.406 1.00 60.97 79 SER A C 1
ATOM 626 O O . SER A 1 79 ? -15.029 16.940 8.253 1.00 60.97 79 SER A O 1
ATOM 628 N N . PHE A 1 80 ? -15.916 17.435 6.258 1.00 58.09 80 PHE A N 1
ATOM 629 C CA . PHE A 1 80 ? -14.958 18.508 5.932 1.00 58.09 80 PHE A CA 1
ATOM 630 C C . PHE A 1 80 ? -15.205 19.811 6.720 1.00 58.09 80 PHE A C 1
ATOM 632 O O . PHE A 1 80 ? -14.696 20.867 6.369 1.00 58.09 80 PHE A O 1
ATOM 639 N N . THR A 1 81 ? -15.993 19.767 7.790 1.00 55.53 81 THR A N 1
ATOM 640 C CA . THR A 1 81 ? -16.558 20.948 8.451 1.00 55.53 81 THR A CA 1
ATOM 641 C C . THR A 1 81 ? -15.659 21.545 9.539 1.00 55.53 81 THR A C 1
ATOM 643 O O . THR A 1 81 ? -16.153 22.253 10.410 1.00 55.53 81 THR A O 1
ATOM 646 N N . GLY A 1 82 ? -14.352 21.267 9.532 1.00 60.22 82 GLY A N 1
ATOM 647 C CA . GLY A 1 82 ? -13.426 21.736 10.567 1.00 60.22 82 GLY A CA 1
ATOM 648 C C . GLY A 1 82 ? -12.196 22.436 10.000 1.00 60.22 82 GLY A C 1
ATOM 649 O O . GLY A 1 82 ? -11.568 21.934 9.070 1.00 60.22 82 GLY A O 1
ATOM 650 N N . PHE A 1 83 ? -11.823 23.569 10.601 1.00 63.97 83 PHE A N 1
ATOM 651 C CA . PHE A 1 83 ? -10.510 24.182 10.402 1.00 63.97 83 PHE A CA 1
ATOM 652 C C . PHE A 1 83 ? -9.397 23.243 10.889 1.00 63.97 83 PHE A C 1
ATOM 654 O O . PHE A 1 83 ? -9.590 22.440 11.805 1.00 63.97 83 PHE A O 1
ATOM 661 N N . PHE A 1 84 ? -8.223 23.350 10.265 1.00 74.62 84 PHE A N 1
ATOM 662 C CA . PHE A 1 84 ? -7.040 22.574 10.620 1.00 74.62 84 PHE A CA 1
ATOM 663 C C . PHE A 1 84 ? -6.662 22.793 12.095 1.00 74.62 84 PHE A C 1
ATOM 665 O O . PHE A 1 84 ? -6.268 23.887 12.494 1.00 74.62 84 PHE A O 1
ATOM 672 N N . ASP A 1 85 ? -6.772 21.742 12.910 1.00 81.81 85 ASP A N 1
ATOM 673 C CA . ASP A 1 85 ? -6.399 21.771 14.325 1.00 81.81 85 ASP A CA 1
ATOM 674 C C . ASP A 1 85 ? -4.937 21.327 14.472 1.00 81.81 85 ASP A C 1
ATOM 676 O O . ASP A 1 85 ? -4.605 20.135 14.405 1.00 81.81 85 ASP A O 1
ATOM 680 N N . PHE A 1 86 ? -4.046 22.303 14.664 1.00 84.06 86 PHE A N 1
ATOM 681 C CA . PHE A 1 86 ? -2.612 22.056 14.824 1.00 84.06 86 PHE A CA 1
ATOM 682 C C . PHE A 1 86 ? -2.314 21.158 16.034 1.00 84.06 86 PHE A C 1
ATOM 684 O O . PHE A 1 86 ? -1.442 20.292 15.963 1.00 84.06 86 PHE A O 1
ATOM 691 N N . LYS A 1 87 ? -3.072 21.295 17.131 1.00 85.56 87 LYS A N 1
ATOM 692 C CA . LYS A 1 87 ? -2.845 20.536 18.368 1.00 85.56 87 LYS A CA 1
ATOM 693 C C . LYS A 1 87 ? -3.184 19.057 18.181 1.00 85.56 87 LYS A C 1
ATOM 695 O O . LYS A 1 87 ? -2.411 18.198 18.610 1.00 85.56 87 LYS A O 1
ATOM 700 N N . LYS A 1 88 ? -4.296 18.751 17.500 1.00 81.38 88 LYS A N 1
ATOM 701 C CA . LYS A 1 88 ? -4.655 17.368 17.125 1.00 81.38 88 LYS A CA 1
ATOM 702 C C . LYS A 1 88 ? -3.693 16.779 16.097 1.00 81.38 88 LYS A C 1
ATOM 704 O O . LYS A 1 88 ? -3.328 15.612 16.196 1.00 81.38 88 LYS A O 1
ATOM 709 N N . SER A 1 89 ? -3.252 17.581 15.133 1.00 84.00 89 SER A N 1
ATOM 710 C CA . SER A 1 89 ? -2.293 17.129 14.119 1.00 84.00 89 SER A CA 1
ATOM 711 C C . SER A 1 89 ? -0.943 16.775 14.748 1.00 84.00 89 SER A C 1
ATOM 713 O O . SER A 1 89 ? -0.385 15.714 14.470 1.00 84.00 89 SER A O 1
ATOM 715 N N . TYR A 1 90 ? -0.451 17.610 15.666 1.00 86.50 90 TYR A N 1
ATOM 716 C CA . TYR A 1 90 ? 0.791 17.353 16.392 1.00 86.50 90 TYR A CA 1
ATOM 717 C C . TYR A 1 90 ? 0.695 16.126 17.309 1.00 86.50 90 TYR A C 1
ATOM 719 O O . TYR A 1 90 ? 1.622 15.314 17.347 1.00 86.50 90 TYR A O 1
ATOM 727 N N . SER A 1 91 ? -0.422 15.937 18.022 1.00 86.00 91 SER A N 1
ATOM 728 C CA . SER A 1 91 ? -0.600 14.755 18.877 1.00 86.00 91 SER A CA 1
ATOM 729 C C . SER A 1 91 ? -0.657 13.455 18.067 1.00 86.00 91 SER A C 1
ATOM 731 O O . SER A 1 91 ? -0.042 12.465 18.469 1.00 86.00 91 SER A O 1
ATOM 733 N N . LEU A 1 92 ? -1.309 13.469 16.898 1.00 83.62 92 LEU A N 1
ATOM 734 C CA . LEU A 1 92 ? -1.306 12.348 15.956 1.00 83.62 92 LEU A CA 1
ATOM 735 C C . LEU A 1 92 ? 0.104 12.039 15.448 1.00 83.62 92 LEU A C 1
ATOM 737 O O . LEU A 1 92 ? 0.508 10.878 15.460 1.00 83.62 92 LEU A O 1
ATOM 741 N N . LEU A 1 93 ? 0.871 13.060 15.055 1.00 85.06 93 LEU A N 1
ATOM 742 C CA . LEU A 1 93 ? 2.256 12.883 14.610 1.00 85.06 93 LEU A CA 1
ATOM 743 C C . LEU A 1 93 ? 3.142 12.317 15.720 1.00 85.06 93 LEU A C 1
ATOM 745 O O . LEU A 1 93 ? 3.912 11.396 15.466 1.00 85.06 93 LEU A O 1
ATOM 749 N N . LYS A 1 94 ? 3.002 12.804 16.956 1.00 87.50 94 LYS A N 1
ATOM 750 C CA . LYS A 1 94 ? 3.752 12.288 18.110 1.00 87.50 94 LYS A CA 1
ATOM 751 C C . LYS A 1 94 ? 3.419 10.824 18.410 1.00 87.50 94 LYS A C 1
ATOM 753 O O . LYS A 1 94 ? 4.306 10.067 18.783 1.00 87.50 94 LYS A O 1
ATOM 758 N N . PHE A 1 95 ? 2.161 10.417 18.243 1.00 83.88 95 PHE A N 1
ATOM 759 C CA . PHE A 1 95 ? 1.756 9.019 18.411 1.00 83.88 95 PHE A CA 1
ATOM 760 C C . PHE A 1 95 ? 2.244 8.131 17.257 1.00 83.88 95 PHE A C 1
ATOM 762 O O . PHE A 1 95 ? 2.651 6.992 17.475 1.00 83.88 95 PHE A O 1
ATOM 769 N N . ALA A 1 96 ? 2.222 8.648 16.027 1.00 81.94 96 ALA A N 1
ATOM 770 C CA . ALA A 1 96 ? 2.632 7.916 14.834 1.00 81.94 96 ALA A CA 1
ATOM 771 C C . ALA A 1 96 ? 4.158 7.868 14.636 1.00 81.94 96 ALA A C 1
ATOM 773 O O . ALA A 1 96 ? 4.636 6.996 13.910 1.00 81.94 96 ALA A O 1
ATOM 774 N N . SER A 1 97 ? 4.929 8.765 15.261 1.00 82.94 97 SER A N 1
ATOM 775 C CA . SER A 1 97 ? 6.368 8.903 15.006 1.00 82.94 97 SER A CA 1
ATOM 776 C C . SER A 1 97 ? 7.203 7.658 15.323 1.00 82.94 97 SER A C 1
ATOM 778 O O . SER A 1 97 ? 8.056 7.346 14.493 1.00 82.94 97 SER A O 1
ATOM 780 N N . PRO A 1 98 ? 6.972 6.874 16.402 1.00 83.88 98 PRO A N 1
ATOM 781 C CA . PRO A 1 98 ? 7.768 5.668 16.645 1.00 83.88 98 PRO A CA 1
ATOM 782 C C . PRO A 1 98 ? 7.545 4.622 15.551 1.00 83.88 98 PRO A C 1
ATOM 784 O O . PRO A 1 98 ? 8.486 3.992 15.073 1.00 83.88 98 PRO A O 1
ATOM 787 N N . LEU A 1 99 ? 6.292 4.484 15.102 1.00 79.69 99 LEU A N 1
ATOM 788 C CA . LEU A 1 99 ? 5.934 3.586 14.010 1.00 79.69 99 LEU A CA 1
ATOM 789 C C . LEU A 1 99 ? 6.532 4.073 12.681 1.00 79.69 99 LEU A C 1
ATOM 791 O O . LEU A 1 99 ? 7.063 3.277 11.912 1.00 79.69 99 LEU A O 1
ATOM 795 N N . GLY A 1 100 ? 6.472 5.383 12.427 1.00 79.38 100 GLY A N 1
ATOM 796 C CA . GLY A 1 100 ? 7.046 6.012 11.239 1.00 79.38 100 GLY A CA 1
ATOM 797 C C . GLY A 1 100 ? 8.563 5.850 11.163 1.00 79.38 100 GLY A C 1
ATOM 798 O O . GLY A 1 100 ? 9.080 5.507 10.103 1.00 79.38 100 GLY A O 1
ATOM 799 N N . LEU A 1 101 ? 9.265 6.015 12.287 1.00 82.06 101 LEU A N 1
ATOM 800 C CA . LEU A 1 101 ? 10.705 5.778 12.383 1.00 82.06 101 LEU A CA 1
ATOM 801 C C . LEU A 1 101 ? 11.048 4.314 12.113 1.00 82.06 101 LEU A C 1
ATOM 803 O O . LEU A 1 101 ? 11.928 4.053 11.303 1.00 82.06 101 LEU A O 1
ATOM 807 N N . ALA A 1 102 ? 10.327 3.359 12.708 1.00 82.44 102 ALA A N 1
ATOM 808 C CA . ALA A 1 102 ? 10.552 1.937 12.441 1.00 82.44 102 ALA A CA 1
ATOM 809 C C . ALA A 1 102 ? 10.389 1.594 10.948 1.00 82.44 102 ALA A C 1
ATOM 811 O O . ALA A 1 102 ? 11.201 0.868 10.375 1.00 82.44 102 ALA A O 1
ATOM 812 N N . VAL A 1 103 ? 9.367 2.157 10.294 1.00 79.88 103 VAL A N 1
ATOM 813 C CA . VAL A 1 103 ? 9.155 1.982 8.850 1.00 79.88 103 VAL A CA 1
ATOM 814 C C . VAL A 1 103 ? 10.283 2.628 8.040 1.00 79.88 103 VAL A C 1
ATOM 816 O O . VAL A 1 103 ? 10.784 2.000 7.109 1.00 79.88 103 VAL A O 1
ATOM 819 N N . LEU A 1 104 ? 10.712 3.843 8.396 1.00 83.12 104 LEU A N 1
ATOM 820 C CA . LEU A 1 104 ? 11.835 4.529 7.747 1.00 83.12 104 LEU A CA 1
ATOM 821 C C . LEU A 1 104 ? 13.141 3.742 7.868 1.00 83.12 104 LEU A C 1
ATOM 823 O O . LEU A 1 104 ? 13.832 3.587 6.866 1.00 83.12 104 LEU A O 1
ATOM 827 N N . PHE A 1 105 ? 13.457 3.216 9.053 1.00 84.19 105 PHE A N 1
ATOM 828 C CA . PHE A 1 105 ? 14.656 2.405 9.264 1.00 84.19 105 PHE A CA 1
ATOM 829 C C . PHE A 1 105 ? 14.637 1.126 8.430 1.00 84.19 105 PHE A C 1
ATOM 831 O O . PHE A 1 105 ? 15.641 0.830 7.794 1.00 84.19 105 PHE A O 1
ATOM 838 N N . ASN A 1 106 ? 13.502 0.423 8.349 1.00 83.12 106 ASN A N 1
ATOM 839 C CA . ASN A 1 106 ? 13.379 -0.744 7.471 1.00 83.12 106 ASN A CA 1
ATOM 840 C C . ASN A 1 106 ? 13.608 -0.373 6.000 1.00 83.12 106 ASN A C 1
ATOM 842 O O . ASN A 1 106 ? 14.367 -1.039 5.307 1.00 83.12 106 ASN A O 1
ATOM 846 N N . PHE A 1 107 ? 13.008 0.722 5.521 1.00 81.12 107 PHE A N 1
ATOM 847 C CA . PHE A 1 107 ? 13.248 1.179 4.150 1.00 81.12 107 PHE A CA 1
ATOM 848 C C . PHE A 1 107 ? 14.706 1.571 3.901 1.00 81.12 107 PHE A C 1
ATOM 850 O O . PHE A 1 107 ? 15.231 1.295 2.824 1.00 81.12 107 PHE A O 1
ATOM 857 N N . LEU A 1 108 ? 15.347 2.233 4.863 1.00 84.75 108 LEU A N 1
ATOM 858 C CA . LEU A 1 108 ? 16.742 2.645 4.759 1.00 84.75 108 LEU A CA 1
ATOM 859 C C . LEU A 1 108 ? 17.665 1.424 4.730 1.00 84.75 108 LEU A C 1
ATOM 861 O O . LEU A 1 108 ? 18.535 1.350 3.868 1.00 84.75 108 LEU A O 1
ATOM 865 N N . TYR A 1 109 ? 17.420 0.455 5.612 1.00 84.94 109 TYR A N 1
ATOM 866 C CA . TYR A 1 109 ? 18.132 -0.816 5.662 1.00 84.94 109 TYR A CA 1
ATOM 867 C C . TYR A 1 109 ? 18.041 -1.558 4.324 1.00 84.94 109 TYR A C 1
ATOM 869 O O . TYR A 1 109 ? 19.072 -1.849 3.725 1.00 84.94 109 TYR A O 1
ATOM 877 N N . ASP A 1 110 ? 16.832 -1.709 3.771 1.00 81.00 110 ASP A N 1
ATOM 878 C CA . ASP A 1 110 ? 16.631 -2.342 2.462 1.00 81.00 110 ASP A CA 1
ATOM 879 C C . ASP A 1 110 ? 17.469 -1.686 1.351 1.00 81.00 110 ASP A C 1
ATOM 881 O O . ASP A 1 110 ? 17.980 -2.355 0.454 1.00 81.00 110 ASP A O 1
ATOM 885 N N . LYS A 1 111 ? 17.575 -0.351 1.360 1.00 83.00 111 LYS A N 1
ATOM 886 C CA . LYS A 1 111 ? 18.331 0.390 0.340 1.00 83.00 111 LYS A CA 1
ATOM 887 C C . LYS A 1 111 ? 19.831 0.309 0.557 1.00 83.00 111 LYS A C 1
ATOM 889 O O . LYS A 1 111 ? 20.562 0.235 -0.427 1.00 83.00 111 LYS A O 1
ATOM 894 N N . ILE A 1 112 ? 20.277 0.303 1.807 1.00 86.62 112 ILE A N 1
ATOM 895 C CA . ILE A 1 112 ? 21.684 0.105 2.145 1.00 86.62 112 ILE A CA 1
ATOM 896 C C . ILE A 1 112 ? 22.134 -1.286 1.700 1.00 86.62 112 ILE A C 1
ATOM 898 O O . ILE A 1 112 ? 23.156 -1.378 1.026 1.00 86.62 112 ILE A O 1
ATOM 902 N N . ASP A 1 113 ? 21.353 -2.331 1.969 1.00 83.38 113 ASP A N 1
ATOM 903 C CA . ASP A 1 113 ? 21.674 -3.700 1.552 1.00 83.38 113 ASP A CA 1
ATOM 904 C C . ASP A 1 113 ? 21.827 -3.806 0.031 1.00 83.38 113 ASP A C 1
ATOM 906 O O . ASP A 1 113 ? 22.831 -4.323 -0.458 1.00 83.38 113 ASP A O 1
ATOM 910 N N . ILE A 1 114 ? 20.893 -3.232 -0.735 1.00 82.62 114 ILE A N 1
ATOM 911 C CA . ILE A 1 114 ? 20.985 -3.205 -2.204 1.00 82.62 114 ILE A CA 1
ATOM 912 C C . ILE A 1 114 ? 22.246 -2.463 -2.668 1.00 82.62 114 ILE A C 1
ATOM 914 O O . ILE A 1 114 ? 22.927 -2.931 -3.579 1.00 82.62 114 ILE A O 1
ATOM 918 N N . LEU A 1 115 ? 22.578 -1.322 -2.051 1.00 84.38 115 LEU A N 1
ATOM 919 C CA . LEU A 1 115 ? 23.773 -0.549 -2.404 1.00 84.38 115 LEU A CA 1
ATOM 920 C C . LEU A 1 115 ? 25.063 -1.312 -2.086 1.00 84.38 115 LEU A C 1
ATOM 922 O O . LEU A 1 115 ? 25.996 -1.293 -2.889 1.00 84.38 115 LEU A O 1
ATOM 926 N N . ILE A 1 116 ? 25.118 -1.999 -0.945 1.00 84.88 116 ILE A N 1
ATOM 927 C CA . ILE A 1 116 ? 26.256 -2.838 -0.558 1.00 84.88 116 ILE A CA 1
ATOM 928 C C . ILE A 1 116 ? 26.402 -3.992 -1.549 1.00 84.88 116 ILE A C 1
ATOM 930 O O . ILE A 1 116 ? 27.483 -4.180 -2.102 1.00 84.88 116 ILE A O 1
ATOM 934 N N . ILE A 1 117 ? 25.320 -4.713 -1.845 1.00 82.56 117 ILE A N 1
ATOM 935 C CA . ILE A 1 117 ? 25.337 -5.830 -2.797 1.00 82.56 117 ILE A CA 1
ATOM 936 C C . ILE A 1 117 ? 25.751 -5.344 -4.189 1.00 82.56 117 ILE A C 1
ATOM 938 O O . ILE A 1 117 ? 26.600 -5.973 -4.809 1.00 82.56 117 ILE A O 1
ATOM 942 N N . SER A 1 118 ? 25.274 -4.180 -4.643 1.00 82.69 118 SER A N 1
ATOM 943 C CA . SER A 1 118 ? 25.690 -3.604 -5.934 1.00 82.69 118 SER A CA 1
ATOM 944 C C . SER A 1 118 ? 27.156 -3.187 -6.009 1.00 82.69 118 SER A C 1
ATOM 946 O O . SER A 1 118 ? 27.693 -3.041 -7.100 1.00 82.69 118 SER A O 1
ATOM 948 N N . LYS A 1 119 ? 27.815 -2.985 -4.862 1.00 84.19 119 LYS A N 1
ATOM 949 C CA . LYS A 1 119 ? 29.262 -2.745 -4.812 1.00 84.19 119 LYS A CA 1
ATOM 950 C C . LYS A 1 119 ? 30.074 -4.037 -4.795 1.00 84.19 119 LYS A C 1
ATOM 952 O O . LYS A 1 119 ? 31.255 -3.998 -5.115 1.00 84.19 119 LYS A O 1
ATOM 957 N N . LEU A 1 120 ? 29.468 -5.144 -4.369 1.00 85.56 120 LEU A N 1
ATOM 958 C CA . LEU A 1 120 ? 30.128 -6.440 -4.198 1.00 85.56 120 LEU A CA 1
ATOM 959 C C . LEU A 1 120 ? 29.858 -7.411 -5.353 1.00 85.56 120 LEU A C 1
ATOM 961 O O . LEU A 1 120 ? 30.578 -8.394 -5.489 1.00 85.56 120 LEU A O 1
ATOM 965 N N . THR A 1 121 ? 28.816 -7.166 -6.148 1.00 80.25 121 THR A N 1
ATOM 966 C CA . THR A 1 121 ? 28.321 -8.078 -7.184 1.00 80.25 121 THR A CA 1
ATOM 967 C C . THR A 1 121 ? 27.907 -7.320 -8.440 1.00 80.25 121 THR A C 1
ATOM 969 O O . THR A 1 121 ? 27.600 -6.128 -8.381 1.00 80.25 121 THR A O 1
ATOM 972 N N . ASP A 1 122 ? 27.874 -8.023 -9.572 1.00 81.12 122 ASP A N 1
ATOM 973 C CA . ASP A 1 122 ? 27.411 -7.470 -10.843 1.00 81.12 122 ASP A CA 1
ATOM 974 C C . ASP A 1 122 ? 25.915 -7.119 -10.810 1.00 81.12 122 ASP A C 1
ATOM 976 O O . ASP A 1 122 ? 25.119 -7.712 -10.074 1.00 81.12 122 ASP A O 1
ATOM 980 N N . TYR A 1 123 ? 25.514 -6.170 -11.660 1.00 75.69 123 TYR A N 1
ATOM 981 C CA . TYR A 1 123 ? 24.140 -5.659 -11.742 1.00 75.69 123 TYR A CA 1
ATOM 982 C C . TYR A 1 123 ? 23.075 -6.753 -11.913 1.00 75.69 123 TYR A C 1
ATOM 984 O O . TYR A 1 123 ? 21.980 -6.629 -11.359 1.00 75.69 123 TYR A O 1
ATOM 992 N N . ASP A 1 124 ? 23.394 -7.841 -12.614 1.00 76.44 124 ASP A N 1
ATOM 993 C CA . ASP A 1 124 ? 22.474 -8.964 -12.807 1.00 76.44 124 ASP A CA 1
ATOM 994 C C . ASP A 1 124 ? 22.155 -9.667 -11.479 1.00 76.44 124 ASP A C 1
ATOM 996 O O . ASP A 1 124 ? 20.995 -9.954 -11.178 1.00 76.44 124 ASP A O 1
ATOM 1000 N N . GLN A 1 125 ? 23.155 -9.864 -10.616 1.00 78.50 125 GLN A N 1
ATOM 1001 C CA . GLN A 1 125 ? 22.956 -10.473 -9.296 1.00 78.50 125 GLN A CA 1
ATOM 1002 C C . GLN A 1 125 ? 22.148 -9.560 -8.368 1.00 78.50 125 GLN A C 1
ATOM 1004 O O . GLN A 1 125 ? 21.307 -10.032 -7.598 1.00 78.50 125 GLN A O 1
ATOM 1009 N N . VAL A 1 126 ? 22.328 -8.243 -8.493 1.00 79.44 126 VAL A N 1
ATOM 1010 C CA . VAL A 1 126 ? 21.508 -7.243 -7.794 1.00 79.44 126 VAL A CA 1
ATOM 1011 C C . VAL A 1 126 ? 20.049 -7.313 -8.254 1.00 79.44 126 VAL A C 1
ATOM 1013 O O . VAL A 1 126 ? 19.134 -7.159 -7.437 1.00 79.44 126 VAL A O 1
ATOM 1016 N N . ALA A 1 127 ? 19.800 -7.555 -9.544 1.00 77.25 127 ALA A N 1
ATOM 1017 C CA . ALA A 1 127 ? 18.449 -7.729 -10.071 1.00 77.25 127 ALA A CA 1
ATOM 1018 C C . ALA A 1 127 ? 17.784 -8.990 -9.496 1.00 77.25 127 ALA A C 1
ATOM 1020 O O . ALA A 1 127 ? 16.670 -8.902 -8.971 1.00 77.25 127 ALA A O 1
ATOM 1021 N N . PHE A 1 128 ? 18.485 -10.129 -9.487 1.00 78.12 128 PHE A N 1
ATOM 1022 C CA . PHE A 1 128 ? 17.992 -11.362 -8.859 1.00 78.12 128 PHE A CA 1
ATOM 1023 C C . PHE A 1 128 ? 17.723 -11.189 -7.362 1.00 78.12 128 PHE A C 1
ATOM 1025 O O . PHE A 1 128 ? 16.669 -11.604 -6.868 1.00 78.12 128 PHE A O 1
ATOM 1032 N N . TYR A 1 129 ? 18.623 -10.515 -6.643 1.00 79.38 129 TYR A N 1
ATOM 1033 C CA . TYR A 1 129 ? 18.423 -10.196 -5.233 1.00 79.38 129 TYR A CA 1
ATOM 1034 C C . TYR A 1 129 ? 17.160 -9.349 -5.018 1.00 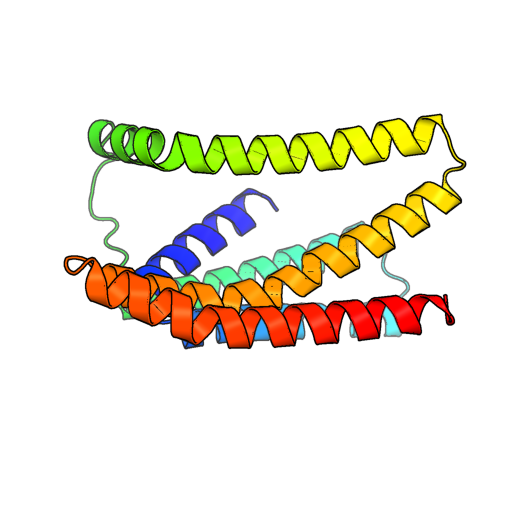79.38 129 TYR A C 1
ATOM 1036 O O . TYR A 1 129 ? 16.335 -9.674 -4.163 1.00 79.38 129 TYR A O 1
ATOM 1044 N N . ASN A 1 130 ? 16.953 -8.306 -5.829 1.00 78.56 130 ASN A N 1
ATOM 1045 C CA . ASN A 1 130 ? 15.759 -7.460 -5.751 1.00 78.56 130 ASN A CA 1
ATOM 1046 C C . ASN A 1 130 ? 14.462 -8.228 -6.036 1.00 78.56 130 ASN A C 1
ATOM 1048 O O . ASN A 1 130 ? 13.453 -7.981 -5.370 1.00 78.56 130 ASN A O 1
ATOM 1052 N N . ILE A 1 131 ? 14.477 -9.166 -6.989 1.00 78.00 131 ILE A N 1
ATOM 1053 C CA 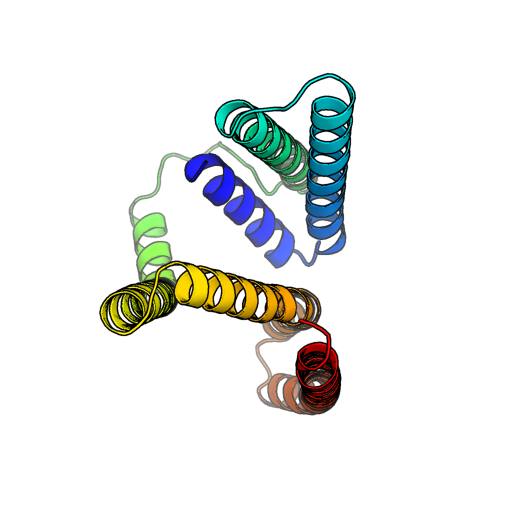. ILE A 1 131 ? 13.329 -10.038 -7.274 1.00 78.00 131 ILE A CA 1
ATOM 1054 C C . ILE A 1 131 ? 13.025 -10.915 -6.056 1.00 78.00 131 ILE A C 1
ATOM 1056 O O . ILE A 1 131 ? 11.885 -10.931 -5.584 1.00 78.00 131 ILE A O 1
ATOM 1060 N N . GLY A 1 132 ? 14.042 -11.579 -5.496 1.00 74.06 132 GLY A N 1
ATOM 1061 C CA . GLY A 1 132 ? 13.897 -12.393 -4.287 1.00 74.06 132 GLY A CA 1
ATOM 1062 C C . GLY A 1 132 ? 13.333 -11.585 -3.118 1.00 74.06 132 GLY A C 1
ATOM 1063 O O . GLY A 1 132 ? 12.354 -11.989 -2.485 1.00 74.06 132 GLY A O 1
ATOM 1064 N N . TYR A 1 133 ? 13.874 -10.388 -2.891 1.00 75.50 133 TYR A N 1
ATOM 1065 C CA . TYR A 1 133 ? 13.394 -9.477 -1.854 1.00 75.50 133 TYR A CA 1
ATOM 1066 C C . TYR A 1 133 ? 11.943 -9.034 -2.088 1.00 75.50 133 TYR A C 1
ATOM 1068 O O . TYR A 1 133 ? 11.138 -8.972 -1.155 1.00 75.50 133 TYR A O 1
ATOM 1076 N N . GLY A 1 134 ? 11.579 -8.760 -3.343 1.00 71.56 134 GLY A N 1
ATOM 1077 C CA . GLY A 1 134 ? 10.214 -8.432 -3.747 1.00 71.56 134 GLY A CA 1
ATOM 1078 C C . GLY A 1 134 ? 9.228 -9.552 -3.416 1.00 71.56 134 GLY A C 1
ATOM 1079 O O . GLY A 1 134 ? 8.187 -9.291 -2.809 1.00 71.56 134 GLY A O 1
ATOM 1080 N N . ILE A 1 135 ? 9.581 -10.801 -3.727 1.00 70.12 135 ILE A N 1
ATOM 1081 C CA . ILE A 1 135 ? 8.761 -11.980 -3.415 1.00 70.12 135 ILE A CA 1
ATOM 1082 C C . ILE A 1 135 ? 8.570 -12.113 -1.896 1.00 70.12 135 ILE A C 1
ATOM 1084 O O . ILE A 1 135 ? 7.429 -12.214 -1.431 1.00 70.12 135 ILE A O 1
ATOM 1088 N N . PHE A 1 136 ? 9.645 -12.005 -1.109 1.00 71.06 136 PHE A N 1
ATOM 1089 C CA . PHE A 1 136 ? 9.558 -12.017 0.358 1.00 71.06 136 PHE A CA 1
ATOM 1090 C C . PHE A 1 136 ? 8.702 -10.873 0.914 1.00 71.06 136 PHE A C 1
ATOM 1092 O O . PHE A 1 136 ? 7.917 -11.077 1.838 1.00 71.06 136 PHE A O 1
ATOM 1099 N N . LYS A 1 137 ? 8.762 -9.673 0.334 1.00 69.12 137 LYS A N 1
ATOM 1100 C CA . LYS A 1 137 ? 7.857 -8.583 0.723 1.00 69.12 137 LYS A CA 1
ATOM 1101 C C . LYS A 1 137 ? 6.405 -8.892 0.386 1.00 69.12 137 LYS A C 1
ATOM 1103 O O . LYS A 1 137 ? 5.529 -8.630 1.207 1.00 69.12 137 LYS A O 1
ATOM 1108 N N . THR A 1 138 ? 6.110 -9.463 -0.778 1.00 65.12 138 THR A N 1
ATOM 1109 C CA . THR A 1 138 ? 4.720 -9.785 -1.144 1.00 65.12 138 THR A CA 1
ATOM 1110 C C . THR A 1 138 ? 4.109 -10.872 -0.263 1.00 65.12 138 THR A C 1
ATOM 1112 O O . THR A 1 138 ? 2.923 -10.788 0.053 1.00 65.12 138 THR A O 1
ATOM 1115 N N . SER A 1 139 ? 4.896 -11.827 0.241 1.00 62.66 139 SER A N 1
ATOM 1116 C CA . SER A 1 139 ? 4.391 -12.838 1.180 1.00 62.66 139 SER A CA 1
ATOM 1117 C C . SER A 1 139 ? 3.966 -12.233 2.531 1.00 62.66 139 SER A C 1
ATOM 1119 O O . SER A 1 139 ? 3.013 -12.711 3.152 1.00 62.66 139 SER A O 1
ATOM 1121 N N . THR A 1 140 ? 4.539 -11.089 2.932 1.00 63.81 140 THR A N 1
ATOM 1122 C CA . THR A 1 140 ? 4.061 -10.318 4.101 1.00 63.81 140 THR A CA 1
ATOM 1123 C C . THR A 1 140 ? 2.680 -9.664 3.901 1.00 63.81 140 THR A C 1
ATOM 1125 O O . THR A 1 140 ? 2.013 -9.298 4.879 1.00 63.81 140 THR A O 1
ATOM 1128 N N . LEU A 1 141 ? 2.172 -9.554 2.664 1.00 58.00 141 LEU A N 1
ATOM 1129 C CA . LEU A 1 141 ? 0.801 -9.083 2.416 1.00 58.00 141 LEU A CA 1
ATOM 1130 C C . LEU A 1 141 ? -0.234 -10.108 2.887 1.00 58.00 141 LEU A C 1
ATOM 1132 O O . LEU A 1 141 ? -1.244 -9.720 3.476 1.00 58.00 141 LEU A O 1
ATOM 1136 N N . ALA A 1 142 ? 0.037 -11.406 2.708 1.00 58.25 142 ALA A N 1
ATOM 1137 C CA . ALA A 1 142 ? -0.827 -12.473 3.215 1.00 58.25 142 ALA A CA 1
ATOM 1138 C C . ALA A 1 142 ? -0.945 -12.410 4.750 1.00 58.25 142 ALA A C 1
ATOM 1140 O O . ALA A 1 142 ? -2.043 -12.509 5.304 1.00 58.25 142 ALA A O 1
ATOM 1141 N N . TYR A 1 143 ? 0.172 -12.128 5.431 1.00 63.03 143 TYR A N 1
ATOM 1142 C CA . TYR A 1 143 ? 0.207 -11.876 6.873 1.00 63.03 143 TYR A CA 1
ATOM 1143 C C . TYR A 1 143 ? -0.666 -10.677 7.267 1.00 63.03 143 TYR A C 1
ATOM 1145 O O . TYR A 1 143 ? -1.481 -10.759 8.189 1.00 63.03 143 TYR A O 1
ATOM 1153 N N . SER A 1 144 ? -0.538 -9.571 6.532 1.00 62.34 144 SER A N 1
ATOM 1154 C CA . SER A 1 144 ? -1.236 -8.319 6.821 1.00 62.34 144 SER A CA 1
ATOM 1155 C C . SER A 1 144 ? -2.762 -8.469 6.771 1.00 62.34 144 SER A C 1
ATOM 1157 O O . SER A 1 144 ? -3.448 -7.940 7.642 1.00 62.34 144 SER A O 1
ATOM 1159 N N . PHE A 1 145 ? -3.322 -9.237 5.832 1.00 62.62 145 PHE A N 1
ATOM 1160 C CA . PHE A 1 145 ? -4.778 -9.442 5.760 1.00 62.62 145 PHE A CA 1
ATOM 1161 C C . PHE A 1 145 ? -5.344 -10.226 6.954 1.00 62.62 145 PHE A C 1
ATOM 1163 O O . PHE A 1 145 ? -6.390 -9.863 7.505 1.00 62.62 145 PHE A O 1
ATOM 1170 N N . ILE A 1 146 ? -4.636 -11.268 7.393 1.00 65.44 146 ILE A N 1
ATOM 1171 C CA . ILE A 1 146 ? -5.061 -12.099 8.527 1.00 65.44 146 ILE A CA 1
ATOM 1172 C C . ILE A 1 146 ? -4.919 -11.316 9.838 1.00 65.44 146 ILE A C 1
ATOM 1174 O O . ILE A 1 146 ? -5.827 -11.319 10.670 1.00 65.44 146 ILE A O 1
ATOM 1178 N N . PHE A 1 147 ? -3.810 -10.595 10.009 1.00 64.88 147 PHE A N 1
ATOM 1179 C CA . PHE A 1 147 ? -3.501 -9.925 11.268 1.00 64.88 147 PHE A CA 1
ATOM 1180 C C . PHE A 1 147 ? -4.163 -8.568 11.436 1.00 64.88 147 PHE A C 1
ATOM 1182 O O . PHE A 1 147 ? -4.570 -8.259 12.548 1.00 64.88 147 PHE A O 1
ATOM 1189 N N . ILE A 1 148 ? -4.333 -7.762 10.385 1.00 67.19 148 ILE A N 1
ATOM 1190 C CA . ILE A 1 148 ? -4.969 -6.443 10.532 1.00 67.19 148 ILE A CA 1
ATOM 1191 C C . ILE A 1 148 ? -6.419 -6.607 11.010 1.00 67.19 148 ILE A C 1
ATOM 1193 O O . ILE A 1 148 ? -6.835 -5.928 11.951 1.00 67.19 148 ILE A O 1
ATOM 1197 N N . SER A 1 149 ? -7.170 -7.556 10.442 1.00 65.56 149 SER A N 1
ATOM 1198 C CA . SER A 1 149 ? -8.534 -7.849 10.908 1.00 65.56 149 SER A CA 1
ATOM 1199 C C . SER A 1 149 ? -8.561 -8.327 12.365 1.00 65.56 149 SER A C 1
ATOM 1201 O O . SER A 1 149 ? -9.407 -7.909 13.159 1.00 65.56 149 SER A O 1
ATOM 1203 N N . GLY A 1 150 ? -7.573 -9.137 12.736 1.00 66.69 150 GLY A N 1
ATOM 1204 C CA . GLY A 1 150 ? -7.327 -9.604 14.090 1.00 66.69 150 GLY A CA 1
ATOM 1205 C C . GLY A 1 150 ? -7.009 -8.505 15.102 1.00 66.69 150 GLY A C 1
ATOM 1206 O O . GLY A 1 150 ? -7.693 -8.371 16.114 1.00 66.69 150 GLY A O 1
ATOM 1207 N N . PHE A 1 151 ? -6.007 -7.680 14.807 1.00 68.00 151 PHE A N 1
ATOM 1208 C CA . PHE A 1 151 ? -5.558 -6.576 15.649 1.00 68.00 151 PHE A CA 1
ATOM 1209 C C . PHE A 1 151 ? -6.653 -5.543 15.869 1.00 68.00 151 PHE A C 1
ATOM 1211 O O . PHE A 1 151 ? -6.797 -5.048 16.982 1.00 68.00 151 PHE A O 1
ATOM 1218 N N . THR A 1 152 ? -7.474 -5.279 14.855 1.00 66.44 152 THR A N 1
ATOM 1219 C CA . THR A 1 152 ? -8.597 -4.344 14.993 1.00 66.44 152 THR A CA 1
ATOM 1220 C C . THR A 1 152 ? -9.699 -4.912 15.899 1.00 66.44 152 THR A C 1
ATOM 1222 O O . THR A 1 152 ? -10.299 -4.192 16.695 1.00 66.44 152 THR A O 1
ATOM 1225 N N . ARG A 1 153 ? -9.941 -6.232 15.861 1.00 67.31 153 ARG A N 1
ATOM 1226 C CA . ARG A 1 153 ? -10.840 -6.892 16.827 1.00 67.31 153 ARG A CA 1
ATOM 1227 C C . ARG A 1 153 ? -10.267 -6.864 18.242 1.00 67.31 153 ARG A C 1
ATOM 1229 O O . ARG A 1 153 ? -11.011 -6.623 19.185 1.00 67.31 153 ARG A O 1
ATOM 1236 N N . ILE A 1 154 ? -8.960 -7.065 18.405 1.00 67.62 154 ILE A N 1
ATOM 1237 C CA . ILE A 1 154 ? -8.306 -6.963 19.716 1.00 67.62 154 ILE A CA 1
ATOM 1238 C C . ILE A 1 154 ? -8.358 -5.535 20.252 1.00 67.62 154 ILE A C 1
ATOM 1240 O O . ILE A 1 154 ? -8.628 -5.370 21.436 1.00 67.62 154 ILE A O 1
ATOM 1244 N N . SER A 1 155 ? -8.120 -4.513 19.422 1.00 62.22 155 SER A N 1
ATOM 1245 C CA . SER A 1 155 ? -8.207 -3.116 19.860 1.00 62.22 155 SER A CA 1
ATOM 1246 C C . SER A 1 155 ? -9.625 -2.761 20.303 1.00 62.22 155 SER A C 1
ATOM 1248 O O . SER A 1 155 ? -9.786 -2.028 21.272 1.00 62.22 155 SER A O 1
ATOM 1250 N N . TYR A 1 156 ? -10.647 -3.340 19.661 1.00 63.69 156 TYR A N 1
ATOM 1251 C CA . TYR A 1 156 ? -12.042 -3.220 20.093 1.00 63.69 156 TYR A CA 1
ATOM 1252 C C . TYR A 1 156 ? -12.321 -3.951 21.421 1.00 63.69 156 TYR A C 1
ATOM 1254 O O . TYR A 1 156 ? -12.953 -3.400 22.316 1.00 63.69 156 TYR A O 1
ATOM 1262 N N . ILE A 1 157 ? -11.778 -5.160 21.601 1.00 65.50 157 ILE A N 1
ATOM 1263 C CA . ILE A 1 157 ? -11.854 -5.947 22.854 1.00 65.50 157 ILE A CA 1
ATOM 1264 C C . ILE A 1 157 ? -10.907 -5.373 23.947 1.00 65.50 157 ILE A C 1
ATOM 1266 O O . ILE A 1 157 ? -10.863 -5.840 25.090 1.00 65.50 157 ILE A O 1
ATOM 1270 N N . GLY A 1 158 ? -10.134 -4.340 23.603 1.00 54.78 158 GLY A N 1
ATOM 1271 C CA . GLY A 1 158 ? -8.868 -3.913 24.196 1.00 54.78 158 GLY A CA 1
ATOM 1272 C C . GLY A 1 158 ? -8.918 -3.236 25.563 1.00 54.78 158 GLY A C 1
ATOM 1273 O O . GLY A 1 158 ? -8.315 -2.183 25.747 1.00 54.78 158 GLY A O 1
ATOM 1274 N N . ARG A 1 159 ? -9.542 -3.867 26.562 1.00 58.25 159 ARG A N 1
ATOM 1275 C CA . ARG A 1 159 ? -9.232 -3.615 27.986 1.00 58.25 159 ARG A CA 1
ATOM 1276 C C . ARG A 1 159 ? -8.781 -4.861 28.760 1.00 58.25 159 ARG A C 1
ATOM 1278 O O . ARG A 1 159 ? -8.358 -4.750 29.904 1.00 58.25 159 ARG A O 1
ATOM 1285 N N . SER A 1 160 ? -8.807 -6.046 28.146 1.00 67.81 160 SER A N 1
ATOM 1286 C CA . SER A 1 160 ? -8.500 -7.324 28.808 1.00 67.81 160 SER A CA 1
ATOM 1287 C C . SER A 1 160 ? -7.169 -7.925 28.336 1.00 67.81 160 SER A C 1
ATOM 1289 O O . SER A 1 160 ? -7.073 -8.454 27.228 1.00 67.81 160 SER A O 1
ATOM 1291 N N . LYS A 1 161 ? -6.140 -7.924 29.204 1.00 72.50 161 LYS A N 1
ATOM 1292 C CA . LYS A 1 161 ? -4.839 -8.589 28.944 1.00 72.50 161 LYS A CA 1
ATOM 1293 C C . LYS A 1 161 ? -4.996 -10.074 28.573 1.00 72.50 161 LYS A C 1
ATOM 1295 O O . LYS A 1 161 ? -4.249 -10.588 27.742 1.00 72.50 161 LYS A O 1
ATOM 1300 N N . LYS A 1 162 ? -5.992 -10.762 29.150 1.00 77.06 162 LYS A N 1
ATOM 1301 C CA . LYS A 1 162 ? -6.283 -12.178 28.860 1.00 77.06 162 LYS A CA 1
ATOM 1302 C C . LYS A 1 162 ? -6.764 -12.387 27.422 1.00 77.06 162 LYS A C 1
ATOM 1304 O O . LYS A 1 162 ? -6.319 -13.330 26.773 1.00 77.06 162 LYS A O 1
ATOM 1309 N N . ALA A 1 163 ? -7.618 -11.500 26.907 1.00 69.00 163 ALA A N 1
ATOM 1310 C CA . ALA A 1 163 ? -8.126 -11.592 25.537 1.00 69.00 163 ALA A CA 1
ATOM 1311 C C . ALA A 1 163 ? -7.012 -11.400 24.495 1.00 69.00 163 ALA A C 1
ATOM 1313 O O . ALA A 1 163 ? -6.961 -12.132 23.507 1.00 69.00 163 ALA A O 1
ATOM 1314 N N . VAL A 1 164 ? -6.075 -10.480 24.757 1.00 72.38 164 VAL A N 1
ATOM 1315 C CA . VAL A 1 164 ? -4.883 -10.275 23.918 1.00 72.38 164 VAL A CA 1
ATOM 1316 C C . VAL A 1 164 ? -4.030 -11.548 23.874 1.00 72.38 164 VAL A C 1
ATOM 1318 O O . VAL A 1 164 ? -3.694 -12.026 22.794 1.00 72.38 164 VAL A O 1
ATOM 1321 N N . SER A 1 165 ? -3.728 -12.147 25.033 1.00 75.81 165 SER A N 1
ATOM 1322 C CA . SER A 1 165 ? -2.916 -13.374 25.111 1.00 75.81 165 SER A CA 1
ATOM 1323 C C . SER A 1 165 ? -3.565 -14.566 24.393 1.00 75.81 165 SER A C 1
ATOM 1325 O O . SER A 1 165 ? -2.894 -15.277 23.644 1.00 75.81 165 SER A O 1
ATOM 1327 N N . LEU A 1 166 ? -4.877 -14.760 24.568 1.00 76.69 166 LEU A N 1
ATOM 1328 C CA . LEU A 1 166 ? -5.638 -15.811 23.883 1.00 76.69 166 LEU A CA 1
ATOM 1329 C C . LEU A 1 166 ? -5.649 -15.621 22.366 1.00 76.69 166 LEU A C 1
ATOM 1331 O O . LEU A 1 166 ? -5.469 -16.592 21.629 1.00 76.69 166 LEU A O 1
ATOM 1335 N N . PHE A 1 167 ? -5.818 -14.381 21.899 1.00 75.25 167 PHE A N 1
ATOM 1336 C CA . PHE A 1 167 ? -5.722 -14.069 20.479 1.00 75.25 167 PHE A CA 1
ATOM 1337 C C . PHE A 1 167 ? -4.335 -14.435 19.944 1.00 75.25 167 PHE A C 1
ATOM 1339 O O . PHE A 1 167 ? -4.233 -15.202 18.989 1.00 75.25 167 PHE A O 1
ATOM 1346 N N . PHE A 1 168 ? -3.263 -13.964 20.586 1.00 73.75 168 PHE A N 1
ATOM 1347 C CA . PHE A 1 168 ? -1.906 -14.282 20.143 1.00 73.75 168 PHE A CA 1
ATOM 1348 C C . PHE A 1 168 ? -1.668 -15.792 20.085 1.00 73.75 168 PHE A C 1
ATOM 1350 O O . PHE A 1 168 ? -1.227 -16.275 19.050 1.00 73.75 168 PHE A O 1
ATOM 1357 N N . LYS A 1 169 ? -2.048 -16.560 21.115 1.00 78.62 169 LYS A N 1
ATOM 1358 C CA . LYS A 1 169 ? -1.903 -18.028 21.097 1.00 78.62 169 LYS A CA 1
ATOM 1359 C C . LYS A 1 169 ? -2.661 -18.685 19.942 1.00 78.62 169 LYS A C 1
ATOM 1361 O O . LYS A 1 169 ? -2.113 -19.561 19.278 1.00 78.62 169 LYS A O 1
ATOM 1366 N N . LYS A 1 170 ? -3.903 -18.264 19.680 1.00 77.69 170 LYS A N 1
ATOM 1367 C CA . LYS A 1 170 ? -4.737 -18.851 18.621 1.00 77.69 170 LYS A CA 1
ATOM 1368 C C . LYS A 1 170 ? -4.182 -18.565 17.225 1.00 77.69 170 LYS A C 1
ATOM 1370 O O . LYS A 1 170 ? -4.138 -19.463 16.388 1.00 77.69 170 LYS A O 1
ATOM 1375 N N . TYR A 1 171 ? -3.764 -17.327 16.971 1.00 75.44 171 TYR A N 1
ATOM 1376 C CA . TYR A 1 171 ? -3.297 -16.919 15.647 1.00 75.44 171 TYR A CA 1
ATOM 1377 C C . TYR A 1 171 ? -1.818 -17.240 15.410 1.00 75.44 171 TYR A C 1
ATOM 1379 O O . TYR A 1 171 ? -1.447 -17.446 14.260 1.00 75.44 171 TYR A O 1
ATOM 1387 N N . PHE A 1 172 ? -0.994 -17.374 16.456 1.00 76.19 172 PHE A N 1
ATOM 1388 C CA . PHE A 1 172 ? 0.425 -17.733 16.342 1.00 76.19 172 PHE A CA 1
ATOM 1389 C C . PHE A 1 172 ? 0.636 -19.056 15.603 1.00 76.19 172 PHE A C 1
ATOM 1391 O O . PHE A 1 172 ? 1.437 -19.114 14.679 1.00 76.19 172 PHE A O 1
ATOM 1398 N N . PHE A 1 173 ? -0.119 -20.105 15.943 1.00 76.94 173 PHE A N 1
ATOM 1399 C CA . PHE A 1 173 ? 0.023 -21.401 15.269 1.00 76.94 173 PHE A CA 1
ATOM 1400 C C . PHE A 1 173 ? -0.399 -21.360 13.799 1.00 76.94 173 PHE A C 1
ATOM 1402 O O . PHE A 1 173 ? 0.217 -22.017 12.963 1.00 76.94 173 PHE A O 1
ATOM 1409 N N . ILE A 1 174 ? -1.436 -20.585 13.472 1.00 79.88 174 ILE A N 1
ATOM 1410 C CA . ILE A 1 174 ? -1.875 -20.388 12.085 1.00 79.88 174 ILE A CA 1
ATOM 1411 C C . ILE A 1 174 ? -0.770 -19.675 11.298 1.00 79.88 174 ILE A C 1
ATOM 1413 O O . ILE A 1 174 ? -0.399 -20.103 10.210 1.00 79.88 174 ILE A O 1
ATOM 1417 N N . LEU A 1 175 ? -0.209 -18.624 11.888 1.00 73.19 175 LEU A N 1
ATOM 1418 C CA . LEU A 1 175 ? 0.857 -17.803 11.326 1.00 73.19 175 LEU A CA 1
ATOM 1419 C C . LEU A 1 175 ? 2.129 -18.626 11.100 1.00 73.19 175 LEU A C 1
ATOM 1421 O O . LEU A 1 175 ? 2.675 -18.619 10.003 1.00 73.19 175 LEU A O 1
ATOM 1425 N N . PHE A 1 176 ? 2.546 -19.399 12.104 1.00 78.62 176 PHE A N 1
ATOM 1426 C CA . PHE A 1 176 ? 3.699 -20.287 12.010 1.00 78.62 176 PHE A CA 1
ATOM 1427 C C . PHE A 1 176 ? 3.539 -21.289 10.865 1.00 78.62 176 PHE A C 1
ATOM 1429 O O . PHE A 1 176 ? 4.450 -21.436 10.057 1.00 78.62 176 PHE A O 1
ATOM 1436 N N . LYS A 1 177 ? 2.361 -21.916 10.731 1.00 82.38 177 LYS A N 1
ATOM 1437 C CA . LYS A 1 177 ? 2.072 -22.839 9.623 1.00 82.38 177 LYS A CA 1
ATOM 1438 C C . LYS A 1 177 ? 2.142 -22.149 8.262 1.00 82.38 177 LYS A C 1
ATOM 1440 O O . LYS A 1 177 ? 2.762 -22.689 7.355 1.00 82.38 177 LYS A O 1
ATOM 1445 N N . ILE A 1 178 ? 1.541 -20.967 8.119 1.00 78.62 178 ILE A N 1
ATOM 1446 C CA . ILE A 1 178 ? 1.571 -20.210 6.859 1.00 78.62 178 ILE A CA 1
ATOM 1447 C C . ILE A 1 178 ? 3.008 -19.821 6.500 1.00 78.62 178 ILE A C 1
ATOM 1449 O O . ILE A 1 178 ? 3.430 -20.063 5.374 1.00 78.62 178 ILE A O 1
ATOM 1453 N N . CYS A 1 179 ? 3.776 -19.278 7.449 1.00 74.75 179 CYS A N 1
ATOM 1454 C CA . CYS A 1 179 ? 5.178 -18.931 7.223 1.00 74.75 179 CYS A CA 1
ATOM 1455 C C . CYS A 1 179 ? 6.011 -20.158 6.851 1.00 74.75 179 CYS A C 1
ATOM 1457 O O . CYS A 1 179 ? 6.800 -20.082 5.921 1.00 74.75 179 CYS A O 1
ATOM 1459 N N . LEU A 1 180 ? 5.815 -21.290 7.528 1.00 81.31 180 LEU A N 1
ATOM 1460 C CA . LEU A 1 180 ? 6.550 -22.520 7.248 1.00 81.31 180 LEU A CA 1
ATOM 1461 C C . LEU A 1 180 ? 6.228 -23.054 5.845 1.00 81.31 180 LEU A C 1
ATOM 1463 O O . LEU A 1 180 ? 7.146 -23.372 5.097 1.00 81.31 180 LEU A O 1
ATOM 1467 N N . VAL A 1 181 ? 4.951 -23.078 5.451 1.00 83.31 181 VAL A N 1
ATOM 1468 C CA . VAL A 1 181 ? 4.533 -23.483 4.098 1.00 83.31 181 VAL A CA 1
ATOM 1469 C C . VAL A 1 181 ? 5.105 -22.542 3.039 1.00 83.31 181 VAL A C 1
ATOM 1471 O O . VAL A 1 181 ? 5.663 -23.016 2.055 1.00 83.31 181 VAL A O 1
ATOM 1474 N N . ILE A 1 182 ? 5.023 -21.223 3.241 1.00 75.75 182 ILE A N 1
ATOM 1475 C CA . ILE A 1 182 ? 5.587 -20.243 2.303 1.00 75.75 182 ILE A CA 1
ATOM 1476 C C . ILE A 1 182 ? 7.105 -20.410 2.201 1.00 75.75 182 ILE A C 1
ATOM 1478 O O . ILE A 1 182 ? 7.626 -20.448 1.093 1.00 75.75 182 ILE A O 1
ATOM 1482 N N . SER A 1 183 ? 7.815 -20.560 3.321 1.00 75.88 183 SER A N 1
ATOM 1483 C CA . SER A 1 183 ? 9.265 -20.778 3.322 1.00 75.88 183 SER A CA 1
ATOM 1484 C C . SER A 1 183 ? 9.653 -22.066 2.602 1.00 75.88 183 SER A C 1
ATOM 1486 O O . SER A 1 183 ? 10.611 -22.052 1.840 1.00 75.88 183 SER A O 1
ATOM 1488 N N . ILE A 1 184 ? 8.899 -23.155 2.787 1.00 82.06 184 ILE A N 1
ATOM 1489 C CA . ILE A 1 184 ? 9.099 -24.411 2.050 1.00 82.06 184 ILE A CA 1
ATOM 1490 C C . ILE A 1 184 ? 8.887 -24.185 0.552 1.00 82.06 184 ILE A C 1
ATOM 1492 O O . ILE A 1 184 ? 9.763 -24.521 -0.239 1.00 82.06 184 ILE A O 1
ATOM 1496 N N . ILE A 1 185 ? 7.766 -23.579 0.153 1.00 79.81 185 ILE A N 1
ATOM 1497 C CA . ILE A 1 185 ? 7.469 -23.299 -1.259 1.00 79.81 185 ILE A CA 1
ATOM 1498 C C . ILE A 1 185 ? 8.589 -22.459 -1.878 1.00 79.81 185 ILE A C 1
ATOM 1500 O O . ILE A 1 185 ? 9.101 -22.828 -2.927 1.00 79.81 185 ILE A O 1
ATOM 1504 N N . LEU A 1 186 ? 9.014 -21.380 -1.217 1.00 72.12 186 LEU A N 1
ATOM 1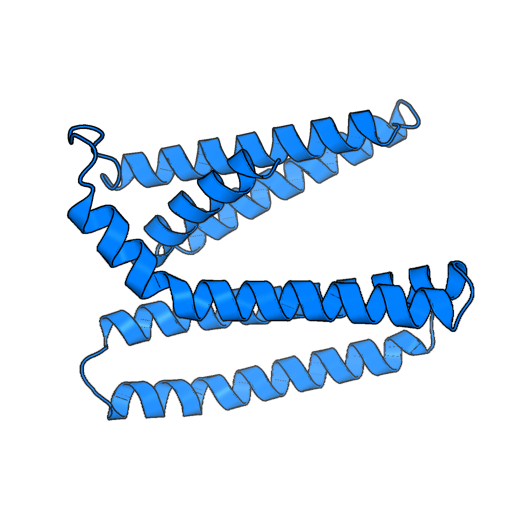505 C CA . LEU A 1 186 ? 10.098 -20.520 -1.699 1.00 72.12 186 LEU A CA 1
ATOM 1506 C C . LEU A 1 186 ? 11.443 -21.254 -1.761 1.00 72.12 186 LEU A C 1
ATOM 1508 O O . LEU A 1 186 ? 12.201 -21.052 -2.707 1.00 72.12 186 LEU A O 1
ATOM 1512 N N . PHE A 1 187 ? 11.734 -22.127 -0.793 1.00 76.62 187 PHE A N 1
ATOM 1513 C CA . PHE A 1 187 ? 12.960 -22.923 -0.778 1.00 76.62 187 PHE A CA 1
ATOM 1514 C C . PHE A 1 187 ? 13.008 -23.929 -1.935 1.00 76.62 187 PHE A C 1
ATOM 1516 O O . PHE A 1 187 ? 14.043 -24.055 -2.581 1.00 76.62 187 PHE A O 1
ATOM 1523 N N . TYR A 1 188 ? 11.893 -24.601 -2.241 1.00 75.94 188 TYR A N 1
ATOM 1524 C CA . TYR A 1 188 ? 11.820 -25.555 -3.353 1.00 75.94 188 TYR A CA 1
ATOM 1525 C C . TYR A 1 188 ? 11.689 -24.875 -4.723 1.00 75.94 188 TYR A C 1
ATOM 1527 O O . TYR A 1 188 ? 12.245 -25.374 -5.696 1.00 75.94 188 TYR A O 1
ATOM 1535 N N . PHE A 1 189 ? 11.034 -23.713 -4.822 1.00 67.38 189 PHE A N 1
ATOM 1536 C CA . PHE A 1 189 ? 11.000 -22.931 -6.067 1.00 67.38 189 PHE A CA 1
ATOM 1537 C C . PHE A 1 189 ? 12.367 -22.350 -6.450 1.00 67.38 189 PHE A C 1
ATOM 1539 O O . PHE A 1 189 ? 12.589 -22.075 -7.625 1.00 67.38 189 PHE A O 1
ATOM 1546 N N . ARG A 1 190 ? 13.308 -22.239 -5.500 1.00 50.94 190 ARG A N 1
ATOM 1547 C CA . ARG A 1 190 ? 14.715 -21.890 -5.768 1.00 50.94 190 ARG A CA 1
ATOM 1548 C C . ARG A 1 190 ? 15.413 -22.874 -6.723 1.00 50.94 190 ARG A C 1
ATOM 1550 O O . ARG A 1 190 ? 16.463 -22.546 -7.246 1.00 50.94 190 ARG A O 1
ATOM 1557 N N . ILE A 1 191 ? 14.858 -24.071 -6.940 1.00 44.25 191 ILE A N 1
ATOM 1558 C CA . ILE A 1 191 ? 15.394 -25.068 -7.885 1.00 44.25 191 ILE A CA 1
ATOM 1559 C C . ILE A 1 191 ? 15.008 -24.750 -9.347 1.00 44.25 191 ILE A C 1
ATOM 1561 O O . IL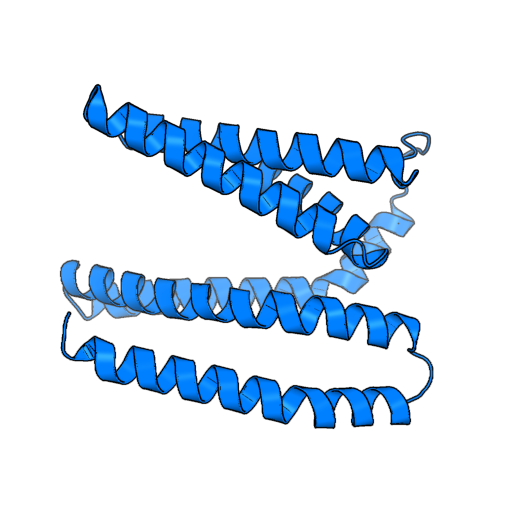E A 1 191 ? 15.604 -25.308 -10.262 1.00 44.25 191 ILE A O 1
ATOM 1565 N N . PHE A 1 192 ? 14.043 -23.853 -9.587 1.00 36.81 192 PHE A N 1
ATOM 1566 C CA . PHE A 1 192 ? 13.485 -23.569 -10.921 1.00 36.81 192 PHE A CA 1
ATOM 1567 C C . PHE A 1 192 ? 13.796 -22.159 -11.470 1.00 36.81 192 PHE A C 1
ATOM 1569 O O . PHE A 1 192 ? 13.263 -21.796 -12.518 1.00 36.81 192 PHE A O 1
ATOM 1576 N N . LEU A 1 193 ? 14.632 -21.375 -10.779 1.00 39.28 193 LEU A N 1
ATOM 1577 C CA . LEU A 1 193 ? 15.099 -20.029 -11.153 1.00 39.28 193 LEU A CA 1
ATOM 1578 C C . LEU A 1 193 ? 16.627 -20.006 -11.140 1.00 39.28 193 LEU A C 1
ATOM 1580 O O . LEU A 1 193 ? 17.201 -19.446 -12.096 1.00 39.28 193 LEU A O 1
#